Protein AF-A0A847HI83-F1 (afdb_monomer_lite)

Secondary structure (DSSP, 8-state):
--SSHHHHHHHHHHHT-----------TTHHHHHHHHHHHHHHHHHHTTTTTTT-TT-----SS-EEEEEESS--SSTTSSS--EEEEEE-HHHHHHHHHHHTT-SHHHHHHHS---SSSSS-S----EEEE----GGGSSSHHHHHHHT---GGGG-TTS---TTSEEEEPPPGGG---S-HHHHHHT-TT-TTSHHHHHHHHHHHHHT-TTTTTT--HHHHHHHHHHHHHHHHHHHHHTTSHHHHHT---TT--HHHHH--HHHHHHHHHHHHHHHHTTTS-TTSHHHHT----

Radius of gyration: 23.96 Å; chains: 1; bounding box: 57×67×73 Å

pLDDT: mean 76.13, std 19.75, range [30.06, 98.38]

Foldseek 3Di:
DPPDPVVVVVVVVVVVPPVPVQQPPPLLFQLLLVQLLVVVVVVVCVVVPVCCVPQVPDDDDQPDKFKAWAAPDAACDCPPPGRDIDIDIGGLSNLLSRLSNRCCHNVQLSLQQLAAAPPAPPRGLDFWPKAWPDDDPVVAPDPVRVVVVSVDDPCPLHPPDDDDPPTIDTDGDPPVRNNVHYLVCLQAPDPVNCLHQVNLVVLQVCLVVQVLVPPPRDGSRHSNSSNSSSNSNSSNSVVSCVPVCSNSSVRDSNDDPVSVPNGSVNVCVVSVVVVVVVCVPDDDPPPVVVVPPPPD

Structure (mmCIF, N/CA/C/O backbone):
data_AF-A0A847HI83-F1
#
_entry.id   AF-A0A847HI83-F1
#
loop_
_atom_site.group_PDB
_atom_site.id
_atom_site.type_symbol
_atom_site.label_atom_id
_atom_site.label_alt_id
_atom_site.label_comp_id
_atom_site.label_asym_id
_atom_site.label_entity_id
_atom_site.label_seq_id
_atom_site.pdbx_PDB_ins_code
_atom_site.Cartn_x
_atom_site.Cartn_y
_atom_site.Cartn_z
_atom_site.occupancy
_atom_site.B_iso_or_equiv
_atom_site.auth_seq_id
_atom_site.auth_comp_id
_atom_site.auth_asym_id
_atom_site.auth_atom_id
_atom_site.pdbx_PDB_model_num
ATOM 1 N N . MET A 1 1 ? -6.324 37.002 -48.266 1.00 47.69 1 MET A N 1
ATOM 2 C CA . MET A 1 1 ? -6.740 35.590 -48.452 1.00 47.69 1 MET A CA 1
ATOM 3 C C . MET A 1 1 ? -6.001 34.663 -47.475 1.00 47.69 1 MET A C 1
ATOM 5 O O . MET A 1 1 ? -5.095 33.951 -47.876 1.00 47.69 1 MET A O 1
ATOM 9 N N . ILE A 1 2 ? -6.348 34.678 -46.180 1.00 51.00 2 ILE A N 1
ATOM 10 C CA . ILE A 1 2 ? -5.731 33.810 -45.139 1.00 51.00 2 ILE A CA 1
ATOM 11 C C . ILE A 1 2 ? -6.829 33.017 -44.376 1.00 51.00 2 ILE A C 1
ATOM 13 O O . ILE A 1 2 ? -6.615 32.470 -43.303 1.00 51.00 2 ILE A O 1
ATOM 17 N N . GLY A 1 3 ? -8.049 32.955 -44.922 1.00 52.31 3 GLY A N 1
ATOM 18 C CA . GLY A 1 3 ? -9.254 32.787 -44.101 1.00 52.31 3 GLY A CA 1
ATOM 19 C C . GLY A 1 3 ? -9.865 31.392 -43.970 1.00 52.31 3 GLY A C 1
ATOM 20 O O . GLY A 1 3 ? -10.663 31.209 -43.065 1.00 52.31 3 GLY A O 1
ATOM 21 N N . LEU A 1 4 ? -9.543 30.406 -44.816 1.00 48.72 4 LEU A N 1
ATOM 22 C CA . LEU A 1 4 ? -10.283 29.124 -44.802 1.00 48.72 4 LEU A CA 1
ATOM 23 C C . LEU A 1 4 ? -9.425 27.883 -44.523 1.00 48.72 4 LEU A C 1
ATOM 25 O O . LEU A 1 4 ? -9.909 26.920 -43.932 1.00 48.72 4 LEU A O 1
ATOM 29 N N . THR A 1 5 ? -8.145 27.891 -44.891 1.00 51.00 5 THR A N 1
ATOM 30 C CA . THR A 1 5 ? -7.254 26.731 -44.722 1.00 51.00 5 THR A CA 1
ATOM 31 C C . THR A 1 5 ? -6.776 26.548 -43.280 1.00 51.00 5 THR A C 1
ATOM 33 O O . THR A 1 5 ? -6.698 25.416 -42.809 1.00 51.00 5 THR A O 1
ATOM 36 N N . LYS A 1 6 ? -6.547 27.637 -42.529 1.00 46.38 6 LYS A N 1
ATOM 37 C CA . LYS A 1 6 ? -6.159 27.560 -41.106 1.00 46.38 6 LYS A CA 1
ATOM 38 C C . LYS A 1 6 ? -7.308 27.116 -40.189 1.00 46.38 6 LYS A C 1
ATOM 40 O O . LYS A 1 6 ? -7.069 26.383 -39.236 1.00 46.38 6 LYS A O 1
ATOM 45 N N . ILE A 1 7 ? -8.550 27.488 -40.515 1.00 54.81 7 ILE A N 1
ATOM 46 C CA . ILE A 1 7 ? -9.747 27.096 -39.746 1.00 54.81 7 ILE A CA 1
ATOM 47 C C . ILE A 1 7 ? -10.045 25.599 -39.926 1.00 54.81 7 ILE A C 1
ATOM 49 O O . ILE A 1 7 ? -10.386 24.920 -38.962 1.00 54.81 7 ILE A O 1
ATOM 53 N N . ARG A 1 8 ? -9.825 25.046 -41.129 1.00 49.25 8 ARG A N 1
ATOM 54 C CA . ARG A 1 8 ? -9.958 23.599 -41.371 1.00 49.25 8 ARG A CA 1
ATOM 55 C C . ARG A 1 8 ? -8.884 22.773 -40.658 1.00 49.25 8 ARG A C 1
ATOM 57 O O . ARG A 1 8 ? -9.207 21.702 -40.161 1.00 49.25 8 ARG A O 1
ATOM 64 N N . LEU A 1 9 ? -7.649 23.271 -40.533 1.00 50.31 9 LEU A N 1
ATOM 65 C CA . LEU A 1 9 ? -6.602 22.579 -39.767 1.00 50.31 9 LEU A CA 1
ATOM 66 C C . LEU A 1 9 ? -6.890 22.559 -38.256 1.00 50.31 9 LEU A C 1
ATOM 68 O O . LEU A 1 9 ? -6.671 21.533 -37.618 1.00 50.31 9 LEU A O 1
ATOM 72 N N . LEU A 1 10 ? -7.429 23.648 -37.692 1.00 49.88 10 LEU A N 1
ATOM 73 C CA . LEU A 1 10 ? -7.851 23.678 -36.285 1.00 49.88 10 LEU A CA 1
ATOM 74 C C . LEU A 1 10 ? -9.057 22.767 -36.019 1.00 49.88 10 LEU A C 1
ATOM 76 O O . LEU A 1 10 ? -9.089 22.091 -34.998 1.00 49.88 10 LEU A O 1
ATOM 80 N N . ALA A 1 11 ? -10.021 22.707 -36.942 1.00 52.88 11 ALA A N 1
ATOM 81 C CA . ALA A 1 11 ? -11.174 21.814 -36.826 1.00 52.88 11 ALA A CA 1
ATOM 82 C C . ALA A 1 11 ? -10.777 20.332 -36.951 1.00 52.88 11 ALA A C 1
ATOM 84 O O . ALA A 1 11 ? -11.308 19.496 -36.229 1.00 52.88 11 ALA A O 1
ATOM 85 N N . ILE A 1 12 ? -9.798 20.002 -37.801 1.00 53.03 12 ILE A N 1
ATOM 86 C CA . ILE A 1 12 ? -9.247 18.642 -37.901 1.00 53.03 12 ILE A CA 1
ATOM 87 C C . ILE A 1 12 ? -8.450 18.278 -36.638 1.00 53.03 12 ILE A C 1
ATOM 89 O O . ILE A 1 12 ? -8.559 17.149 -36.179 1.00 53.03 12 ILE A O 1
ATOM 93 N N . LEU A 1 13 ? -7.728 19.219 -36.017 1.00 49.69 13 LEU A N 1
ATOM 94 C CA . LEU A 1 13 ? -7.074 19.003 -34.716 1.00 49.69 13 LEU A CA 1
ATOM 95 C C . LEU A 1 13 ? -8.072 18.874 -33.549 1.00 49.69 13 LEU A C 1
ATOM 97 O O . LEU A 1 13 ? -7.796 18.128 -32.615 1.00 49.69 13 LEU A O 1
ATOM 101 N N . LEU A 1 14 ? -9.237 19.533 -33.611 1.00 47.69 14 LEU A N 1
ATOM 102 C CA . LEU A 1 14 ? -10.313 19.372 -32.621 1.00 47.69 14 LEU A CA 1
ATOM 103 C C . LEU A 1 14 ? -11.092 18.054 -32.794 1.00 47.69 14 LEU A C 1
ATOM 105 O O . LEU A 1 14 ? -11.513 17.461 -31.807 1.00 47.69 14 LEU A O 1
ATOM 109 N N . ILE A 1 15 ? -11.276 17.584 -34.033 1.00 47.03 15 ILE A N 1
ATOM 110 C CA . ILE A 1 15 ? -11.988 16.330 -34.351 1.00 47.03 15 ILE A CA 1
ATOM 111 C C . ILE A 1 15 ? -11.055 15.108 -34.235 1.00 47.03 15 ILE A C 1
ATOM 113 O O . ILE A 1 15 ? -11.509 14.011 -33.925 1.00 47.03 15 ILE A O 1
ATOM 117 N N . LEU A 1 16 ? -9.738 15.303 -34.362 1.00 40.75 16 LEU A N 1
ATOM 118 C CA . LEU A 1 16 ? -8.701 14.363 -33.912 1.00 40.75 16 LEU A CA 1
ATOM 119 C C . LEU A 1 16 ? -8.395 14.497 -32.414 1.00 40.75 16 LEU A C 1
ATOM 121 O O . LEU A 1 16 ? -7.373 13.988 -31.949 1.00 40.75 16 LEU A O 1
ATOM 125 N N . GLY A 1 17 ? -9.321 15.070 -31.638 1.00 38.88 17 GLY A N 1
ATOM 126 C CA . GLY A 1 17 ? -9.566 14.662 -30.259 1.00 38.88 17 GLY A CA 1
ATOM 127 C C . GLY A 1 17 ? -10.007 13.199 -30.226 1.00 38.88 17 GLY A C 1
ATOM 128 O O . GLY A 1 17 ? -11.102 12.873 -29.776 1.00 38.88 17 GLY A O 1
ATOM 129 N N . ILE A 1 18 ? -9.148 12.316 -30.745 1.00 42.25 18 ILE A N 1
ATOM 130 C CA . ILE A 1 18 ? -9.134 10.900 -30.456 1.00 42.25 18 ILE A CA 1
ATOM 131 C C . ILE A 1 18 ? -9.194 10.879 -28.943 1.00 42.25 18 ILE A C 1
ATOM 133 O O . ILE A 1 18 ? -8.271 11.323 -28.257 1.00 42.25 18 ILE A O 1
ATOM 137 N N . SER A 1 19 ? -10.333 10.429 -28.436 1.00 36.22 19 SER A N 1
ATOM 138 C CA . SER A 1 19 ? -10.448 9.894 -27.099 1.00 36.22 19 SER A CA 1
ATOM 139 C C . SER A 1 19 ? -9.475 8.727 -27.104 1.00 36.22 19 SER A C 1
ATOM 141 O O . SER A 1 19 ? -9.831 7.594 -27.413 1.00 36.22 19 SER A O 1
ATOM 143 N N . ILE A 1 20 ? -8.194 9.029 -26.875 1.00 35.81 20 ILE A N 1
ATOM 144 C CA . ILE A 1 20 ? -7.226 8.031 -26.477 1.00 35.81 20 ILE A CA 1
ATOM 145 C C . ILE A 1 20 ? -7.923 7.435 -25.264 1.00 35.81 20 ILE A C 1
ATOM 147 O O . ILE A 1 20 ? -8.209 8.210 -24.341 1.00 35.81 20 ILE A O 1
ATOM 151 N N . PRO A 1 21 ? -8.315 6.146 -25.283 1.00 33.22 21 PRO A N 1
ATOM 152 C CA . PRO A 1 21 ? -8.815 5.516 -24.081 1.00 33.22 21 PRO A CA 1
ATOM 153 C C . PRO A 1 21 ? -7.723 5.785 -23.069 1.00 33.22 21 PRO A C 1
ATOM 155 O O . PRO A 1 21 ? -6.578 5.364 -23.245 1.00 33.22 21 PRO A O 1
ATOM 158 N N . ALA A 1 22 ? -8.032 6.670 -22.128 1.00 33.81 22 ALA A N 1
ATOM 159 C CA . ALA A 1 22 ? -7.057 7.160 -21.196 1.00 33.81 22 ALA A CA 1
ATOM 160 C C . ALA A 1 22 ? -6.840 5.962 -20.294 1.00 33.81 22 ALA A C 1
ATOM 162 O O . ALA A 1 22 ? -7.612 5.809 -19.352 1.00 33.81 22 ALA A O 1
ATOM 163 N N . PHE A 1 23 ? -5.888 5.096 -20.666 1.00 35.91 23 PHE A N 1
ATOM 164 C CA . PHE A 1 23 ? -5.510 3.896 -19.941 1.00 35.91 23 PHE A CA 1
ATOM 165 C C . PHE A 1 23 ? -5.410 4.334 -18.489 1.00 35.91 23 PHE A C 1
ATOM 167 O O . PHE A 1 23 ? -4.564 5.156 -18.134 1.00 35.91 23 PHE A O 1
ATOM 174 N N . ALA A 1 24 ? -6.426 3.965 -17.715 1.00 35.47 24 ALA A N 1
ATOM 175 C CA . ALA A 1 24 ? -6.429 4.217 -16.298 1.00 35.47 24 ALA A CA 1
ATOM 176 C C . ALA A 1 24 ? -5.280 3.393 -15.728 1.00 35.47 24 ALA A C 1
ATOM 178 O O . ALA A 1 24 ? -4.882 2.373 -16.312 1.00 35.47 24 ALA A O 1
ATOM 179 N N . TRP A 1 25 ? -4.726 3.865 -14.626 1.00 50.28 25 TRP A N 1
ATOM 180 C CA . TRP A 1 25 ? -3.785 3.110 -13.819 1.00 50.28 25 TRP A CA 1
ATOM 181 C C . TRP A 1 25 ? -4.575 1.994 -13.120 1.00 50.28 25 TRP A C 1
ATOM 183 O O . TRP A 1 25 ? -4.826 2.022 -11.926 1.00 50.28 25 TRP A O 1
ATOM 193 N N . ASP A 1 26 ? -5.104 1.060 -13.915 1.00 49.91 26 ASP A N 1
ATOM 194 C CA . ASP A 1 26 ? -6.233 0.195 -13.559 1.00 49.91 26 ASP A CA 1
ATOM 195 C C . ASP A 1 26 ? -5.776 -1.043 -12.763 1.00 49.91 26 ASP A C 1
ATOM 197 O O . ASP A 1 26 ? -6.152 -2.190 -13.039 1.00 49.91 26 ASP A O 1
ATOM 201 N N . CYS A 1 27 ? -4.922 -0.789 -11.770 1.00 56.16 27 CYS A N 1
ATOM 202 C CA . CYS A 1 27 ? -4.541 -1.711 -10.702 1.00 56.16 27 CYS A CA 1
ATOM 203 C C . CYS A 1 27 ? -5.415 -1.523 -9.459 1.00 56.16 27 CYS A C 1
ATOM 205 O O . CYS A 1 27 ? -5.070 -1.942 -8.358 1.00 56.16 27 CYS A O 1
ATOM 207 N N . THR A 1 28 ? -6.623 -1.011 -9.691 1.00 69.50 28 THR A N 1
ATOM 208 C CA . THR A 1 28 ? -7.715 -0.805 -8.735 1.00 69.50 28 THR A CA 1
ATOM 209 C C . THR A 1 28 ? -8.196 -2.086 -8.051 1.00 69.50 28 THR A C 1
ATOM 211 O O . THR A 1 28 ? -8.993 -2.022 -7.123 1.00 69.50 28 THR A O 1
ATOM 214 N N . GLU A 1 29 ? -7.723 -3.253 -8.490 1.00 80.69 29 GLU A N 1
ATOM 215 C CA . GLU A 1 29 ? -8.125 -4.560 -7.972 1.00 80.69 29 GLU A CA 1
ATOM 216 C C . GLU A 1 29 ? -7.033 -5.268 -7.162 1.00 80.69 29 GLU A C 1
ATOM 218 O O . GLU A 1 29 ? -7.346 -6.043 -6.256 1.00 80.69 29 GLU A O 1
ATOM 223 N N . ALA A 1 30 ? -5.755 -5.060 -7.498 1.00 88.94 30 ALA A N 1
ATOM 224 C CA . ALA A 1 30 ? -4.678 -5.920 -7.014 1.00 88.94 30 ALA A CA 1
ATOM 225 C C . ALA A 1 30 ? -4.373 -5.661 -5.533 1.00 88.94 30 ALA A C 1
ATOM 227 O O . ALA A 1 30 ? -4.464 -6.579 -4.715 1.00 88.94 30 ALA A O 1
ATOM 228 N N . HIS A 1 31 ? -4.084 -4.409 -5.175 1.00 92.81 31 HIS A N 1
ATOM 229 C CA . HIS A 1 31 ? -3.780 -4.022 -3.796 1.00 92.81 31 HIS A CA 1
ATOM 230 C C . HIS A 1 31 ? -4.972 -4.181 -2.847 1.00 92.81 31 HIS A C 1
ATOM 232 O O . HIS A 1 31 ? -4.778 -4.767 -1.779 1.00 92.81 31 HIS A O 1
ATOM 238 N N . PRO A 1 32 ? -6.209 -3.782 -3.214 1.00 92.25 32 PRO A N 1
ATOM 239 C CA . PRO A 1 32 ? -7.394 -4.095 -2.416 1.00 92.25 32 PRO A CA 1
ATOM 240 C C . PRO A 1 32 ? -7.507 -5.588 -2.085 1.00 92.25 32 PRO A C 1
ATOM 242 O O . PRO A 1 32 ? -7.671 -5.962 -0.922 1.00 92.25 32 PRO A O 1
ATOM 245 N N . MET A 1 33 ? -7.312 -6.453 -3.087 1.00 91.69 33 MET A N 1
ATOM 246 C CA . MET A 1 33 ? -7.378 -7.903 -2.911 1.00 91.69 33 MET A CA 1
ATOM 247 C C . MET A 1 33 ? -6.230 -8.461 -2.061 1.00 91.69 33 MET A C 1
ATOM 249 O O . MET A 1 33 ? -6.456 -9.329 -1.216 1.00 91.69 33 MET A O 1
ATOM 253 N N . ILE A 1 34 ? -5.001 -7.973 -2.251 1.00 92.69 34 ILE A N 1
ATOM 254 C CA . ILE A 1 34 ? -3.853 -8.350 -1.414 1.00 92.69 34 ILE A CA 1
ATOM 255 C C . ILE A 1 34 ? -4.125 -7.974 0.045 1.00 92.69 34 ILE A C 1
ATOM 257 O O . ILE A 1 34 ? -3.940 -8.814 0.927 1.00 92.69 34 ILE A O 1
ATOM 261 N N . ASN A 1 35 ? -4.622 -6.762 0.303 1.00 95.31 35 ASN A N 1
ATOM 262 C CA . ASN A 1 35 ? -4.929 -6.291 1.651 1.00 95.31 35 ASN A CA 1
ATOM 263 C C . ASN A 1 35 ? -6.028 -7.123 2.315 1.00 95.31 35 ASN A C 1
ATOM 265 O O . ASN A 1 35 ? -5.863 -7.555 3.460 1.00 95.31 35 ASN A O 1
ATOM 269 N N . GLN A 1 36 ? -7.115 -7.402 1.588 1.00 93.06 36 GLN A N 1
ATOM 270 C CA . GLN A 1 36 ? -8.195 -8.259 2.070 1.00 93.06 36 GLN A CA 1
ATOM 271 C C . GLN A 1 36 ? -7.665 -9.647 2.464 1.00 93.06 36 GLN A C 1
ATOM 273 O O . GLN A 1 36 ? -7.885 -10.113 3.584 1.00 93.06 36 GLN A O 1
ATOM 278 N N . LEU A 1 37 ? -6.924 -10.305 1.571 1.00 92.19 37 LEU A N 1
ATOM 279 C CA . LEU A 1 37 ? -6.426 -11.659 1.812 1.00 92.19 37 LEU A CA 1
ATOM 280 C C . LEU A 1 37 ? -5.339 -11.700 2.891 1.00 92.19 37 LEU A C 1
ATOM 282 O O . LEU A 1 37 ? -5.257 -12.677 3.635 1.00 92.19 37 LEU A O 1
ATOM 286 N N . ALA A 1 38 ? -4.527 -10.649 3.023 1.00 93.12 38 ALA A N 1
ATOM 287 C CA . ALA A 1 38 ? -3.570 -10.515 4.116 1.00 93.12 38 ALA A CA 1
ATOM 288 C C . ALA A 1 38 ? -4.282 -10.422 5.475 1.00 93.12 38 ALA A C 1
ATOM 290 O O . ALA A 1 38 ? -3.867 -11.084 6.430 1.00 93.12 38 ALA A O 1
ATOM 291 N N . PHE A 1 39 ? -5.385 -9.671 5.554 1.00 94.00 39 PHE A N 1
ATOM 292 C CA . PHE A 1 39 ? -6.227 -9.617 6.747 1.00 94.00 39 PHE A CA 1
ATOM 293 C C . PHE A 1 39 ? -6.844 -10.984 7.075 1.00 94.00 39 PHE A C 1
ATOM 295 O O . PHE A 1 39 ? -6.721 -11.463 8.204 1.00 94.00 39 PHE A O 1
ATOM 302 N N . GLU A 1 40 ? -7.451 -11.653 6.093 1.00 91.31 40 GLU A N 1
ATOM 303 C CA . GLU A 1 40 ? -8.029 -12.990 6.280 1.00 91.31 40 GLU A CA 1
ATOM 304 C C . GLU A 1 40 ? -6.970 -14.007 6.735 1.00 91.31 40 GLU A C 1
ATOM 306 O O . GLU A 1 40 ? -7.198 -14.785 7.668 1.00 91.31 40 GLU A O 1
ATOM 311 N N . HIS A 1 41 ? -5.777 -13.963 6.130 1.00 89.94 41 HIS A N 1
ATOM 312 C CA . HIS A 1 41 ? -4.641 -14.789 6.529 1.00 89.94 41 HIS A CA 1
ATOM 313 C C . HIS A 1 41 ? -4.235 -14.512 7.978 1.00 89.94 41 HIS A C 1
ATOM 315 O O . HIS A 1 41 ? -4.059 -15.452 8.758 1.00 89.94 41 HIS A O 1
ATOM 321 N N . PHE A 1 42 ? -4.116 -13.239 8.358 1.00 90.88 42 PHE A N 1
ATOM 322 C CA . PHE A 1 42 ? -3.778 -12.835 9.718 1.00 90.88 42 PHE A CA 1
ATOM 323 C C . PHE A 1 42 ? -4.795 -13.355 10.740 1.00 90.88 42 PHE A C 1
ATOM 325 O O . PHE A 1 42 ? -4.398 -13.984 11.724 1.00 90.88 42 PHE A O 1
ATOM 332 N N . VAL A 1 43 ? -6.096 -13.170 10.491 1.00 89.81 43 VAL A N 1
ATOM 333 C CA . VAL A 1 43 ? -7.167 -13.639 11.385 1.00 89.81 43 VAL A CA 1
ATOM 334 C C . VAL A 1 43 ? -7.135 -15.159 11.530 1.00 89.81 43 VAL A C 1
ATOM 336 O O . VAL A 1 43 ? -7.169 -15.668 12.652 1.00 89.81 43 VAL A O 1
ATOM 339 N N . ALA A 1 44 ? -6.993 -15.898 10.427 1.00 87.19 44 ALA A N 1
ATOM 340 C CA . ALA A 1 44 ? -6.902 -17.356 10.467 1.00 87.19 44 ALA A CA 1
ATOM 341 C C . ALA A 1 44 ? -5.688 -17.831 11.286 1.00 87.19 44 ALA A C 1
ATOM 343 O O . ALA A 1 44 ? -5.793 -18.752 12.099 1.00 87.19 44 ALA A O 1
ATOM 344 N N . ARG A 1 45 ? -4.532 -17.176 11.116 1.00 88.25 45 ARG A N 1
ATOM 345 C CA . ARG A 1 45 ? -3.303 -17.484 11.862 1.00 88.25 45 ARG A CA 1
ATOM 346 C C . ARG A 1 45 ? -3.436 -17.160 13.350 1.00 88.25 45 ARG A C 1
ATOM 348 O O . ARG A 1 45 ? -2.975 -17.943 14.184 1.00 88.25 45 ARG A O 1
ATOM 355 N N . LEU A 1 46 ? -4.085 -16.046 13.686 1.00 87.44 46 LEU A N 1
ATOM 356 C CA . LEU A 1 46 ? -4.376 -15.655 15.063 1.00 87.44 46 LEU A CA 1
ATOM 357 C C . LEU A 1 46 ? -5.285 -16.684 15.749 1.00 87.44 46 LEU A C 1
ATOM 359 O O . LEU A 1 46 ? -4.952 -17.158 16.833 1.00 87.44 46 LEU A O 1
ATOM 363 N N . GLN A 1 47 ? -6.373 -17.096 15.092 1.00 85.75 47 GLN A N 1
ATOM 364 C CA . GLN A 1 47 ? -7.312 -18.103 15.605 1.00 85.75 47 GLN A CA 1
ATOM 365 C C . GLN A 1 47 ? -6.668 -19.487 15.765 1.00 85.75 47 GLN A C 1
ATOM 367 O O . GLN A 1 47 ? -6.927 -20.183 16.745 1.00 85.75 47 GLN A O 1
ATOM 372 N N . ALA A 1 48 ? -5.772 -19.865 14.850 1.00 86.94 48 ALA A N 1
ATOM 373 C CA . ALA A 1 48 ? -4.954 -21.074 14.971 1.00 86.94 48 ALA A CA 1
ATOM 374 C C . ALA A 1 48 ? -3.881 -20.976 16.075 1.00 86.94 48 ALA A C 1
ATOM 376 O O . ALA A 1 48 ? -3.210 -21.956 16.392 1.00 86.94 48 ALA A O 1
ATOM 377 N N . GLY A 1 49 ? -3.728 -19.808 16.701 1.00 87.62 49 GLY A N 1
ATOM 378 C CA . GLY A 1 49 ? -2.872 -19.606 17.857 1.00 87.62 49 GLY A CA 1
ATOM 379 C C . GLY A 1 49 ? -1.414 -19.295 17.541 1.00 87.62 49 GLY A C 1
ATOM 380 O O . GLY A 1 49 ? -0.600 -19.292 18.462 1.00 87.62 49 GLY A O 1
ATOM 381 N N . HIS A 1 50 ? -1.075 -18.987 16.286 1.00 87.50 50 HIS A N 1
ATOM 382 C CA . HIS A 1 50 ? 0.308 -18.711 15.875 1.00 87.50 50 HIS A CA 1
ATOM 383 C C . HIS A 1 50 ? 0.925 -17.472 16.536 1.00 87.50 50 HIS A C 1
ATOM 385 O O . HIS A 1 50 ? 2.138 -17.301 16.476 1.00 87.50 50 HIS A O 1
ATOM 391 N N . TYR A 1 51 ? 0.109 -16.617 17.156 1.00 87.50 51 TYR A N 1
ATOM 392 C CA . TYR A 1 51 ? 0.555 -15.380 17.796 1.00 87.50 51 TYR A CA 1
ATOM 393 C C . TYR A 1 51 ? 0.136 -15.275 19.270 1.00 87.50 51 TYR A C 1
ATOM 395 O O . TYR A 1 51 ? 0.113 -14.174 19.817 1.00 87.50 51 TYR A O 1
ATOM 403 N N . LYS A 1 52 ? -0.207 -16.395 19.927 1.00 82.19 52 LYS A N 1
ATOM 404 C CA . LYS A 1 52 ? -0.703 -16.407 21.320 1.00 82.19 52 LYS A CA 1
ATOM 405 C C . LYS A 1 52 ? 0.250 -15.743 22.315 1.00 82.19 52 LYS A C 1
ATOM 407 O O . LYS A 1 52 ? -0.211 -15.088 23.243 1.00 82.19 52 LYS A O 1
ATOM 412 N N . GLU A 1 53 ? 1.555 -15.863 22.096 1.00 87.00 53 GLU A N 1
ATOM 413 C CA . GLU A 1 53 ? 2.578 -15.243 22.949 1.00 87.00 53 GLU A CA 1
ATOM 414 C C . GLU A 1 53 ? 2.595 -13.712 22.842 1.00 87.00 53 GLU A C 1
ATOM 416 O O . GLU A 1 53 ? 2.949 -13.032 23.796 1.00 87.00 53 GLU A O 1
ATOM 421 N N . ARG A 1 54 ? 2.179 -13.158 21.695 1.00 87.19 54 ARG A N 1
ATOM 422 C CA . ARG A 1 54 ? 2.204 -11.711 21.430 1.00 87.19 54 ARG A CA 1
ATOM 423 C C . ARG A 1 54 ? 0.845 -11.039 21.617 1.00 87.19 54 ARG A C 1
ATOM 425 O O . ARG A 1 54 ? 0.785 -9.875 21.994 1.00 87.19 54 ARG A O 1
ATOM 432 N N . PHE A 1 55 ? -0.241 -11.755 21.333 1.00 86.44 55 PHE A N 1
ATOM 433 C CA . PHE A 1 55 ? -1.606 -11.224 21.294 1.00 86.44 55 PHE A CA 1
ATOM 434 C C . PHE A 1 55 ? -2.544 -12.041 22.193 1.00 86.44 55 PHE A C 1
ATOM 436 O O . PHE A 1 55 ? -3.614 -12.475 21.771 1.00 86.44 55 PHE A O 1
ATOM 443 N N . THR A 1 56 ? -2.132 -12.269 23.442 1.00 75.38 56 THR A N 1
ATOM 444 C CA . THR A 1 56 ? -2.723 -13.257 24.368 1.00 75.38 56 THR A CA 1
ATOM 445 C C . THR A 1 56 ? -4.170 -12.968 24.788 1.00 75.38 56 THR A C 1
ATOM 447 O O . THR A 1 56 ? -4.831 -13.818 25.377 1.00 75.38 56 THR A O 1
ATOM 450 N N . SER A 1 57 ? -4.714 -11.795 24.472 1.00 77.06 57 SER A N 1
ATOM 451 C CA . SER A 1 57 ? -6.124 -11.449 24.725 1.00 77.06 57 SER A CA 1
ATOM 452 C C . SER A 1 57 ? -6.694 -10.507 23.666 1.00 77.06 57 SER A C 1
ATOM 454 O O . SER A 1 57 ? -7.645 -9.772 23.919 1.00 77.06 57 SER A O 1
ATOM 456 N N . MET A 1 58 ? -6.089 -10.489 22.477 1.00 82.19 58 MET A N 1
ATOM 457 C CA . MET A 1 58 ? -6.553 -9.620 21.404 1.00 82.19 58 MET A CA 1
ATOM 458 C C . MET A 1 58 ? -7.782 -10.227 20.727 1.00 82.19 58 MET A C 1
ATOM 460 O O . MET A 1 58 ? -7.718 -11.333 20.189 1.00 82.19 58 MET A O 1
ATOM 464 N N . ALA A 1 59 ? -8.875 -9.471 20.699 1.00 81.12 59 ALA A N 1
ATOM 465 C CA . ALA A 1 59 ? -10.000 -9.728 19.813 1.00 81.12 59 ALA A CA 1
ATOM 466 C C . ALA A 1 59 ? -9.879 -8.819 18.586 1.00 81.12 59 ALA A C 1
ATOM 468 O O . ALA A 1 59 ? -9.664 -7.615 18.722 1.00 81.12 59 ALA A O 1
ATOM 469 N N . VAL A 1 60 ? -10.009 -9.397 17.392 1.00 87.50 60 VAL A N 1
ATOM 470 C CA . VAL A 1 60 ? -10.126 -8.625 16.150 1.00 87.50 60 VAL A CA 1
ATOM 471 C C . VAL A 1 60 ? -11.609 -8.432 15.877 1.00 87.50 60 VAL A C 1
ATOM 473 O O . VAL A 1 60 ? -12.296 -9.386 15.515 1.00 87.50 60 VAL A O 1
ATOM 476 N N . ASP A 1 61 ? -12.101 -7.212 16.068 1.00 88.94 61 ASP A N 1
ATOM 477 C CA . ASP A 1 61 ? -13.448 -6.837 15.651 1.00 88.94 61 ASP A CA 1
ATOM 478 C C . ASP A 1 61 ? -13.432 -6.423 14.176 1.00 88.94 61 ASP A C 1
ATOM 480 O O . ASP A 1 61 ? -12.742 -5.483 13.784 1.00 88.94 61 ASP A O 1
ATOM 484 N N . ASN A 1 62 ? -14.195 -7.149 13.362 1.00 94.75 62 ASN A N 1
ATOM 485 C CA . ASN A 1 62 ? -14.445 -6.812 11.963 1.00 94.75 62 ASN A CA 1
ATOM 486 C C . ASN A 1 62 ? -15.945 -6.686 11.644 1.00 94.75 62 ASN A C 1
ATOM 488 O O . ASN A 1 62 ? -16.335 -6.641 10.478 1.00 94.75 62 ASN A O 1
ATOM 492 N N . ALA A 1 63 ? -16.796 -6.674 12.671 1.00 94.81 63 ALA A N 1
ATOM 493 C CA . ALA A 1 63 ? -18.231 -6.463 12.533 1.00 94.81 63 ALA A CA 1
ATOM 494 C C . ALA A 1 63 ? -18.574 -4.973 12.647 1.00 94.81 63 ALA A C 1
ATOM 496 O O . ALA A 1 63 ? -19.443 -4.477 11.927 1.00 94.81 63 ALA A O 1
ATOM 497 N N . THR A 1 64 ? -17.868 -4.242 13.514 1.00 95.75 64 THR A N 1
ATOM 498 C CA . THR A 1 64 ? -18.093 -2.806 13.685 1.00 95.75 64 THR A CA 1
ATOM 499 C C . THR A 1 64 ? -17.659 -2.031 12.447 1.00 95.75 64 THR A C 1
ATOM 501 O O . THR A 1 64 ? -16.547 -2.191 11.945 1.00 95.75 64 THR A O 1
ATOM 504 N N . SER A 1 65 ? -18.550 -1.160 11.971 1.00 97.56 65 SER A N 1
ATOM 505 C CA . SER A 1 65 ? -18.265 -0.219 10.891 1.00 97.56 65 SER A CA 1
ATOM 506 C C . SER A 1 65 ? -17.865 1.148 11.435 1.00 97.56 65 SER A C 1
ATOM 508 O O . SER A 1 65 ? -18.433 1.650 12.406 1.00 97.56 65 SER A O 1
ATOM 510 N N . TYR A 1 66 ? -16.905 1.766 10.760 1.00 97.62 66 TYR A N 1
ATOM 511 C CA . TYR A 1 66 ? -16.347 3.064 11.085 1.00 97.62 66 TYR A CA 1
ATOM 512 C C . TYR A 1 66 ? -16.508 3.999 9.895 1.00 97.62 66 TYR A C 1
ATOM 514 O O . TYR A 1 66 ? -16.228 3.618 8.758 1.00 97.62 66 TYR A O 1
ATOM 522 N N . GLN A 1 67 ? -16.952 5.223 10.159 1.00 97.56 67 GLN A N 1
ATOM 523 C CA . GLN A 1 67 ? -16.975 6.288 9.166 1.00 97.56 67 GLN A CA 1
ATOM 524 C C . GLN A 1 67 ? -15.545 6.734 8.849 1.00 97.56 67 GLN A C 1
ATOM 526 O O . GLN A 1 67 ? -14.642 6.543 9.655 1.00 97.56 67 GLN A O 1
ATOM 531 N N . GLY A 1 68 ? -15.329 7.361 7.701 1.00 94.56 68 GLY A N 1
ATOM 532 C CA . GLY A 1 68 ? -14.023 7.887 7.318 1.00 94.56 68 GLY A CA 1
ATOM 533 C C . GLY A 1 68 ? -14.067 8.574 5.961 1.00 94.56 68 GLY A C 1
ATOM 534 O O . GLY A 1 68 ? -15.051 8.458 5.229 1.00 94.56 68 GLY A O 1
ATOM 535 N N . LEU A 1 69 ? -12.999 9.299 5.635 1.00 91.50 69 LEU A N 1
ATOM 536 C CA . LEU A 1 69 ? -12.842 9.972 4.348 1.00 91.50 69 LEU A CA 1
ATOM 537 C C . LEU A 1 69 ? -12.041 9.095 3.388 1.00 91.50 69 LEU A C 1
ATOM 539 O O . LEU A 1 69 ? -11.029 8.511 3.767 1.00 91.50 69 LEU A O 1
ATOM 543 N N . THR A 1 70 ? -12.478 9.042 2.136 1.00 91.38 70 THR A N 1
ATOM 544 C CA . THR A 1 70 ? -11.869 8.234 1.070 1.00 91.38 70 THR A CA 1
ATOM 545 C C . THR A 1 70 ? -12.110 8.872 -0.293 1.00 91.38 70 THR A C 1
ATOM 547 O O . THR A 1 70 ? -12.933 9.779 -0.393 1.00 91.38 70 THR A O 1
ATOM 550 N N . PHE A 1 71 ? -11.434 8.451 -1.359 1.00 86.06 71 PHE A N 1
ATOM 551 C CA . PHE A 1 71 ? -11.655 9.042 -2.682 1.00 86.06 71 PHE A CA 1
ATOM 552 C C . PHE A 1 71 ? -12.984 8.581 -3.320 1.00 86.06 71 PHE A C 1
ATOM 554 O O . PHE A 1 71 ? -13.313 7.401 -3.365 1.00 86.06 71 PHE A O 1
ATOM 561 N N . GLY A 1 72 ? -13.804 9.490 -3.850 1.00 75.94 72 GLY A N 1
ATOM 562 C CA . GLY A 1 72 ? -15.051 9.084 -4.524 1.00 75.94 72 GLY A CA 1
ATOM 563 C C . GLY A 1 72 ? -14.829 8.462 -5.910 1.00 75.94 72 GLY A C 1
ATOM 564 O O . GLY A 1 72 ? -15.567 7.575 -6.330 1.00 75.94 72 GLY A O 1
ATOM 565 N N . LYS A 1 73 ? -13.818 8.952 -6.632 1.00 69.19 73 LYS A N 1
ATOM 566 C CA . LYS A 1 73 ? -13.360 8.474 -7.946 1.00 69.19 73 LYS A CA 1
ATOM 567 C C . LYS A 1 73 ? -11.842 8.586 -7.992 1.00 69.19 73 LYS A C 1
ATOM 569 O O . LYS A 1 73 ? -11.317 9.493 -7.352 1.00 69.19 73 LYS A O 1
ATOM 574 N N . ALA A 1 74 ? -11.187 7.733 -8.777 1.00 68.00 74 ALA A N 1
ATOM 575 C CA . ALA A 1 74 ? -9.747 7.778 -8.995 1.00 68.00 74 ALA A CA 1
ATOM 576 C C . ALA A 1 74 ? -9.342 9.066 -9.745 1.00 68.00 74 ALA A C 1
ATOM 578 O O . ALA A 1 74 ? -9.631 9.194 -10.942 1.00 68.00 74 ALA A O 1
ATOM 579 N N . PRO A 1 75 ? -8.765 10.080 -9.073 1.00 69.31 75 PRO A N 1
ATOM 580 C CA . PRO A 1 75 ? -8.341 11.300 -9.736 1.00 69.31 75 PRO A CA 1
ATOM 581 C C . PRO A 1 75 ? -6.974 11.067 -10.383 1.00 69.31 75 PRO A C 1
ATOM 583 O O . PRO A 1 75 ? -6.024 10.676 -9.714 1.00 69.31 75 PRO A O 1
ATOM 586 N N . LYS A 1 76 ? -6.848 11.378 -11.678 1.00 65.50 76 LYS A N 1
ATOM 587 C CA . LYS A 1 76 ? -5.561 11.247 -12.386 1.00 65.50 76 LYS A CA 1
ATOM 588 C C . LYS A 1 76 ? -4.537 12.312 -11.984 1.00 65.50 76 LYS A C 1
ATOM 590 O O . LYS A 1 76 ? -3.344 12.042 -11.984 1.00 65.50 76 LYS A O 1
ATOM 595 N N . PHE A 1 77 ? -5.005 13.521 -11.669 1.00 63.28 77 PHE A N 1
ATOM 596 C CA . PHE A 1 77 ? -4.184 14.684 -11.322 1.00 63.28 77 PHE A CA 1
ATOM 597 C C . PHE A 1 77 ? -4.771 15.414 -10.109 1.00 63.28 77 PHE A C 1
ATOM 599 O O . PHE A 1 77 ? -5.989 15.428 -9.926 1.00 63.28 77 PHE A O 1
ATOM 606 N N . GLU A 1 78 ? -3.920 16.103 -9.347 1.00 59.47 78 GLU A N 1
ATOM 607 C CA . GLU A 1 78 ? -4.322 16.953 -8.213 1.00 59.47 78 GLU A CA 1
ATOM 608 C C . GLU A 1 78 ? -5.208 18.150 -8.618 1.00 59.47 78 GLU A C 1
ATOM 610 O O . GLU A 1 78 ? -6.045 18.597 -7.834 1.00 59.47 78 GLU A O 1
ATOM 615 N N . SER A 1 79 ? -5.067 18.670 -9.846 1.00 51.38 79 SER A N 1
ATOM 616 C CA . SER A 1 79 ? -5.660 19.954 -10.268 1.00 51.38 79 SER A CA 1
ATOM 617 C C . SER A 1 79 ? -7.152 19.916 -10.635 1.00 51.38 79 SER A C 1
ATOM 619 O O . SER A 1 79 ? -7.751 20.961 -10.896 1.00 51.38 79 SER A O 1
ATOM 621 N N . GLY A 1 80 ? -7.796 18.748 -10.614 1.00 45.69 80 GLY A N 1
ATOM 622 C CA . GLY A 1 80 ? -9.250 18.647 -10.733 1.00 45.69 80 GLY A CA 1
ATOM 623 C C . GLY A 1 80 ? -9.919 18.821 -9.372 1.00 45.69 80 GLY A C 1
ATOM 624 O O . GLY A 1 80 ? -10.177 17.816 -8.727 1.00 45.69 80 GLY A O 1
ATOM 625 N N . THR A 1 81 ? -10.176 20.064 -8.934 1.00 40.47 81 THR A N 1
ATOM 626 C CA . THR A 1 81 ? -10.963 20.413 -7.721 1.00 40.47 81 THR A CA 1
ATOM 627 C C . THR A 1 81 ? -10.838 19.382 -6.595 1.00 40.47 81 THR A C 1
ATOM 629 O O . THR A 1 81 ? -11.774 18.611 -6.417 1.00 40.47 81 THR A O 1
ATOM 632 N N . VAL A 1 82 ? -9.693 19.343 -5.894 1.00 49.28 82 VAL A N 1
ATOM 633 C CA . VAL A 1 82 ? -9.437 18.513 -4.696 1.00 49.28 82 VAL A CA 1
ATOM 634 C C . VAL A 1 82 ? -10.072 17.134 -4.829 1.00 49.28 82 VAL A C 1
ATOM 636 O O . VAL A 1 82 ? -11.191 16.966 -4.357 1.00 49.28 82 VAL A O 1
ATOM 639 N N . ALA A 1 83 ? -9.404 16.198 -5.514 1.00 55.16 83 ALA A N 1
ATOM 640 C CA . ALA A 1 83 ? -9.707 14.764 -5.532 1.00 55.16 83 ALA A CA 1
ATOM 641 C C . ALA A 1 83 ? -10.832 14.385 -4.549 1.00 55.16 83 ALA A C 1
ATOM 643 O O . ALA A 1 83 ? -10.574 14.215 -3.360 1.00 55.16 83 ALA A O 1
ATOM 644 N N . LYS A 1 84 ? -12.094 14.434 -5.019 1.00 67.31 84 LYS A N 1
ATOM 645 C CA . LYS A 1 84 ? -13.249 14.657 -4.132 1.00 67.31 84 LYS A CA 1
ATOM 646 C C . LYS A 1 84 ? -13.323 13.545 -3.100 1.00 67.31 84 LYS A C 1
ATOM 648 O O . LYS A 1 84 ? -13.758 12.432 -3.417 1.00 67.31 84 LYS A O 1
ATOM 653 N N . THR A 1 85 ? -12.885 13.845 -1.882 1.00 81.31 85 THR A N 1
ATOM 654 C CA . THR A 1 85 ? -13.035 12.920 -0.776 1.00 81.31 85 THR A CA 1
ATOM 655 C C . THR A 1 85 ? -14.516 12.835 -0.440 1.00 81.31 85 THR A C 1
ATOM 657 O O . THR A 1 85 ? -15.270 13.810 -0.502 1.00 81.31 85 THR A O 1
ATOM 660 N N . VAL A 1 86 ? -14.965 11.623 -0.167 1.00 87.81 86 VAL A N 1
ATOM 661 C CA . VAL A 1 86 ? -16.327 11.305 0.227 1.00 87.81 86 VAL A CA 1
ATOM 662 C C . VAL A 1 86 ? -16.276 10.635 1.586 1.00 87.81 86 VAL A C 1
ATOM 664 O O . VAL A 1 86 ? -15.300 9.965 1.927 1.00 87.81 86 VAL A O 1
ATOM 667 N N . ASN A 1 87 ? -17.338 10.815 2.366 1.00 91.81 87 ASN A N 1
ATOM 668 C CA . ASN A 1 87 ? -17.529 9.993 3.548 1.00 91.81 87 ASN A CA 1
ATOM 669 C C . ASN A 1 87 ? -17.955 8.591 3.106 1.00 91.81 87 ASN A C 1
ATOM 671 O O . ASN A 1 87 ? -18.882 8.445 2.309 1.00 91.81 87 ASN A O 1
ATOM 675 N N . ALA A 1 88 ? -17.302 7.580 3.658 1.00 94.44 88 ALA A N 1
ATOM 676 C CA . ALA A 1 88 ? -17.677 6.181 3.531 1.00 94.44 88 ALA A CA 1
ATOM 677 C C . ALA A 1 88 ? -17.727 5.534 4.917 1.00 94.44 88 ALA A C 1
ATOM 679 O O . ALA A 1 88 ? -17.244 6.100 5.900 1.00 94.44 88 ALA A O 1
ATOM 680 N N . SER A 1 89 ? -18.340 4.356 4.998 1.00 97.44 89 SER A N 1
ATOM 681 C CA . SER A 1 89 ? -18.407 3.563 6.220 1.00 97.44 89 SER A CA 1
ATOM 682 C C . SER A 1 89 ? -18.029 2.128 5.900 1.00 97.44 89 SER A C 1
ATOM 684 O O . SER A 1 89 ? -18.712 1.474 5.115 1.00 97.44 89 SER A O 1
ATOM 686 N N . HIS A 1 90 ? -16.965 1.645 6.531 1.00 97.38 90 HIS A N 1
ATOM 687 C CA . HIS A 1 90 ? -16.452 0.291 6.352 1.00 97.38 90 HIS A CA 1
ATOM 688 C C . HIS A 1 90 ? -16.058 -0.315 7.698 1.00 97.38 90 HIS A C 1
ATOM 690 O O . HIS A 1 90 ? -15.740 0.404 8.646 1.00 97.38 90 HIS A O 1
ATOM 696 N N . ASN A 1 91 ? -16.064 -1.641 7.788 1.00 97.62 91 ASN A N 1
ATOM 697 C CA . ASN A 1 91 ? -15.383 -2.347 8.870 1.00 97.62 91 ASN A CA 1
ATOM 698 C C . ASN A 1 91 ? -13.857 -2.314 8.674 1.00 97.62 91 ASN A C 1
ATOM 700 O O . ASN A 1 91 ? -13.361 -1.729 7.709 1.00 97.62 91 ASN A O 1
ATOM 704 N N . LEU A 1 92 ? -13.106 -2.924 9.595 1.00 96.81 92 LEU A N 1
ATOM 705 C CA . LEU A 1 92 ? -11.644 -2.951 9.543 1.00 96.81 92 LEU A CA 1
ATOM 706 C C . LEU A 1 92 ? -11.130 -3.471 8.192 1.00 96.81 92 LEU A C 1
ATOM 708 O O . LEU A 1 92 ? -10.387 -2.761 7.523 1.00 96.81 92 LEU A O 1
ATOM 712 N N . SER A 1 93 ? -11.557 -4.656 7.750 1.00 97.00 93 SER A N 1
ATOM 713 C CA . SER A 1 93 ? -11.100 -5.240 6.484 1.00 97.00 93 SER A CA 1
ATOM 714 C C . SER A 1 93 ? -11.475 -4.381 5.278 1.00 97.00 93 SER A C 1
ATOM 716 O O . SER A 1 93 ? -10.655 -4.221 4.380 1.00 97.00 93 SER A O 1
ATOM 718 N N . GLY A 1 94 ? -12.669 -3.780 5.276 1.00 97.25 94 GLY A N 1
ATOM 719 C CA . GLY A 1 94 ? -13.089 -2.865 4.218 1.00 97.25 94 GLY A CA 1
ATOM 720 C C . GLY A 1 94 ? -12.238 -1.594 4.162 1.00 97.25 94 GLY A C 1
ATOM 721 O O . GLY A 1 94 ? -11.921 -1.126 3.075 1.00 97.25 94 GLY A O 1
ATOM 722 N N . TRP A 1 95 ? -11.796 -1.057 5.305 1.00 97.94 95 TRP A N 1
ATOM 723 C CA . TRP A 1 95 ? -10.852 0.066 5.326 1.00 97.94 95 TRP A CA 1
ATOM 724 C C . TRP A 1 95 ? -9.442 -0.322 4.873 1.00 97.94 95 TRP A C 1
ATOM 726 O O . TRP A 1 95 ? -8.780 0.493 4.233 1.00 97.94 95 TRP A O 1
ATOM 736 N N . LEU A 1 96 ? -8.991 -1.549 5.154 1.00 98.06 96 LEU A N 1
ATOM 737 C CA . LEU A 1 96 ? -7.718 -2.060 4.635 1.00 98.06 96 LEU A CA 1
ATOM 738 C C . LEU A 1 96 ? -7.761 -2.206 3.113 1.00 98.06 96 LEU A C 1
ATOM 740 O O . LEU A 1 96 ? -6.859 -1.736 2.425 1.00 98.06 96 LEU A O 1
ATOM 744 N N . GLU A 1 97 ? -8.825 -2.814 2.589 1.00 95.50 97 GLU A N 1
ATOM 745 C CA . GLU A 1 97 ? -9.087 -2.926 1.153 1.00 95.50 97 GLU A CA 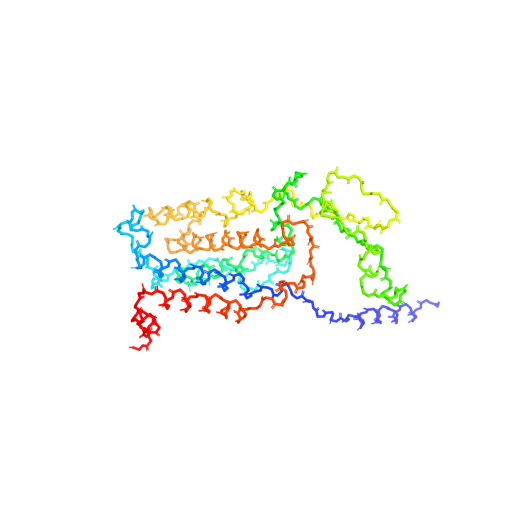1
ATOM 746 C C . GLU A 1 97 ? -9.128 -1.536 0.503 1.00 95.50 97 GLU A C 1
ATOM 748 O O . GLU A 1 97 ? -8.448 -1.284 -0.492 1.00 95.50 97 GLU A O 1
ATOM 753 N N . ARG A 1 98 ? -9.846 -0.598 1.131 1.00 94.38 98 ARG A N 1
ATOM 754 C CA . ARG A 1 98 ? -9.963 0.781 0.660 1.00 94.38 98 ARG A CA 1
ATOM 755 C C . ARG A 1 98 ? -8.638 1.533 0.660 1.00 94.38 98 ARG A C 1
ATOM 757 O O . ARG A 1 98 ? -8.360 2.226 -0.310 1.00 94.38 98 ARG A O 1
ATOM 764 N N . GLY A 1 99 ? -7.821 1.390 1.703 1.00 95.50 99 GLY A N 1
ATOM 765 C CA . GLY A 1 99 ? -6.467 1.950 1.731 1.00 95.50 99 GLY A CA 1
ATOM 766 C C . GLY A 1 99 ? -5.576 1.347 0.641 1.00 95.50 99 GLY A C 1
ATOM 767 O O . GLY A 1 99 ? -4.782 2.052 0.036 1.00 95.50 99 GLY A O 1
ATOM 768 N N . GLY A 1 100 ? -5.790 0.071 0.303 1.00 94.19 100 GLY A N 1
ATOM 769 C CA . GLY A 1 100 ? -5.153 -0.570 -0.848 1.00 94.19 100 GLY A CA 1
ATOM 770 C C . GLY A 1 100 ? -5.438 0.141 -2.173 1.00 94.19 100 GLY A C 1
ATOM 771 O O . GLY A 1 100 ? -4.573 0.177 -3.035 1.00 94.19 100 GLY A O 1
ATOM 772 N N . PHE A 1 101 ? -6.627 0.720 -2.330 1.00 91.00 101 PHE A N 1
ATOM 773 C CA . PHE A 1 101 ? -7.008 1.506 -3.506 1.00 91.00 101 PHE A CA 1
ATOM 774 C C . PHE A 1 101 ? -6.579 2.978 -3.396 1.00 91.00 101 PHE A C 1
ATOM 776 O O . PHE A 1 101 ? -6.139 3.576 -4.371 1.00 91.00 101 PHE A O 1
ATOM 783 N N . ASP A 1 102 ? -6.744 3.585 -2.219 1.00 92.06 102 ASP A N 1
ATOM 784 C CA . ASP A 1 102 ? -6.541 5.023 -2.017 1.00 92.06 102 ASP A CA 1
ATOM 785 C C . ASP A 1 102 ? -5.070 5.445 -2.057 1.00 92.06 102 ASP A C 1
ATOM 787 O O . ASP A 1 102 ? -4.804 6.605 -2.364 1.00 92.06 102 ASP A O 1
ATOM 791 N N . ALA A 1 103 ? -4.136 4.532 -1.778 1.00 92.25 103 ALA A N 1
ATOM 792 C CA . ALA A 1 103 ? -2.704 4.815 -1.835 1.00 92.25 103 ALA A CA 1
ATOM 793 C C . ALA A 1 103 ? -2.250 5.261 -3.229 1.00 92.25 103 ALA A C 1
ATOM 795 O O . ALA A 1 103 ? -1.400 6.132 -3.331 1.00 92.25 103 ALA A O 1
ATOM 796 N N . ASP A 1 104 ? -2.869 4.753 -4.295 1.00 88.06 104 ASP A N 1
ATOM 797 C CA . ASP A 1 104 ? -2.576 5.181 -5.663 1.00 88.06 104 ASP A CA 1
ATOM 798 C C . ASP A 1 104 ? -3.143 6.567 -5.991 1.00 88.06 104 ASP A C 1
ATOM 800 O O . ASP A 1 104 ? -2.992 7.031 -7.109 1.00 88.06 104 ASP A O 1
ATOM 804 N N . MET A 1 105 ? -3.829 7.264 -5.084 1.00 85.44 105 MET A N 1
ATOM 805 C CA . MET A 1 105 ? -4.586 8.466 -5.438 1.00 85.44 105 MET A CA 1
ATOM 806 C C . MET A 1 105 ? -3.947 9.750 -4.888 1.00 85.44 105 MET A C 1
ATOM 808 O O . MET A 1 105 ? -3.787 9.875 -3.674 1.00 85.44 105 MET A O 1
ATOM 812 N N . PRO A 1 106 ? -3.685 10.772 -5.734 1.00 81.25 106 PRO A N 1
ATOM 813 C CA . PRO A 1 106 ? -3.887 10.816 -7.192 1.00 81.25 106 PRO A CA 1
ATOM 814 C C . PRO A 1 106 ? -2.855 10.010 -8.008 1.00 81.25 106 PRO A C 1
ATOM 816 O O . PRO A 1 106 ? -1.653 10.142 -7.778 1.00 81.25 106 PRO A O 1
ATOM 819 N N . GLU A 1 107 ? -3.330 9.290 -9.035 1.00 77.69 107 GLU A N 1
ATOM 820 C CA . GLU A 1 107 ? -2.587 8.243 -9.782 1.00 77.69 107 GLU A CA 1
ATOM 821 C C . GLU A 1 107 ? -1.185 8.659 -10.221 1.00 77.69 107 GLU A C 1
ATOM 823 O O . GLU A 1 107 ? -0.201 7.969 -9.963 1.00 77.69 107 GLU A O 1
ATOM 828 N N . ILE A 1 108 ? -1.063 9.816 -10.870 1.00 75.62 108 ILE A N 1
ATOM 829 C CA . ILE A 1 108 ? 0.216 10.225 -11.455 1.00 75.62 108 ILE A CA 1
ATOM 830 C C . ILE A 1 108 ? 1.227 10.620 -10.379 1.00 75.62 108 ILE A C 1
ATOM 832 O O . ILE A 1 108 ? 2.410 10.343 -10.538 1.00 75.62 108 ILE A O 1
ATOM 836 N N . ASN A 1 109 ? 0.786 11.271 -9.305 1.00 78.00 109 ASN A N 1
ATOM 837 C CA . ASN A 1 109 ? 1.677 11.762 -8.256 1.00 78.00 109 ASN A CA 1
ATOM 838 C C . ASN A 1 109 ? 2.161 10.598 -7.388 1.00 78.00 109 ASN A C 1
ATOM 840 O O . ASN A 1 109 ? 3.356 10.474 -7.109 1.00 78.00 109 ASN A O 1
ATOM 844 N N . MET A 1 110 ? 1.225 9.729 -7.017 1.00 84.00 110 MET A N 1
ATOM 845 C CA . MET A 1 110 ? 1.479 8.551 -6.199 1.00 84.00 110 MET A CA 1
ATOM 846 C C . MET A 1 110 ? 2.331 7.526 -6.942 1.00 84.00 110 MET A C 1
ATOM 848 O O . MET A 1 110 ? 3.349 7.090 -6.412 1.00 84.00 110 MET A O 1
ATOM 852 N N . GLY A 1 111 ? 2.080 7.322 -8.236 1.00 80.94 111 GLY A N 1
ATOM 853 C CA . GLY A 1 111 ? 2.910 6.482 -9.097 1.00 80.94 111 GLY A CA 1
ATOM 854 C C . GLY A 1 111 ? 4.369 6.931 -9.268 1.00 80.94 111 GLY A C 1
ATOM 855 O O . GLY A 1 111 ? 5.116 6.252 -9.960 1.00 80.94 111 GLY A O 1
ATOM 856 N N . PHE A 1 112 ? 4.822 8.048 -8.684 1.00 81.75 112 PHE A N 1
ATOM 857 C CA . PHE A 1 112 ? 6.255 8.366 -8.559 1.00 81.75 112 PHE A CA 1
ATOM 858 C C . PHE A 1 112 ? 6.804 8.162 -7.139 1.00 81.75 112 PHE A C 1
ATOM 860 O O . PHE A 1 112 ? 8.018 8.076 -6.972 1.00 81.75 112 PHE A O 1
ATOM 867 N N . ARG A 1 113 ? 5.939 8.078 -6.125 1.00 87.38 113 ARG A N 1
ATOM 868 C CA . ARG A 1 113 ? 6.287 7.919 -4.703 1.00 87.38 113 ARG A CA 1
ATOM 869 C C . ARG A 1 113 ? 6.352 6.453 -4.255 1.00 87.38 113 ARG A C 1
ATOM 871 O O . ARG A 1 113 ? 6.795 6.190 -3.148 1.00 87.38 113 ARG A O 1
ATOM 878 N N . HIS A 1 114 ? 5.939 5.509 -5.101 1.00 90.69 114 HIS A N 1
ATOM 879 C CA . HIS A 1 114 ? 5.825 4.080 -4.758 1.00 90.69 114 HIS A CA 1
ATOM 880 C C . HIS A 1 114 ? 7.118 3.270 -4.971 1.00 90.69 114 HIS A C 1
ATOM 882 O O . HIS A 1 114 ? 7.156 2.062 -4.764 1.00 90.69 114 HIS A O 1
ATOM 888 N N . PHE A 1 115 ? 8.214 3.944 -5.325 1.00 89.50 115 PHE A N 1
ATOM 889 C CA . PHE A 1 115 ? 9.495 3.308 -5.619 1.00 89.50 115 PHE A CA 1
ATOM 890 C C . PHE A 1 115 ? 10.427 3.308 -4.405 1.00 89.50 115 PHE A C 1
ATOM 892 O O . PHE A 1 115 ? 10.561 4.320 -3.711 1.00 89.50 115 PHE A O 1
ATOM 899 N N . TYR A 1 116 ? 11.119 2.188 -4.207 1.00 91.88 116 TYR A N 1
ATOM 900 C CA . TYR A 1 116 ? 12.184 2.038 -3.219 1.00 91.88 116 TYR A CA 1
ATOM 901 C C . TYR A 1 116 ? 13.273 1.111 -3.764 1.00 91.88 116 TYR A C 1
ATOM 903 O O . TYR A 1 116 ? 13.049 -0.091 -3.867 1.00 91.88 116 TYR A O 1
ATOM 911 N N . ASP A 1 117 ? 14.443 1.645 -4.107 1.00 89.62 117 ASP A N 1
ATOM 912 C CA . ASP A 1 117 ? 15.615 0.856 -4.499 1.00 89.62 117 ASP A CA 1
ATOM 913 C C . ASP A 1 117 ? 16.335 0.349 -3.237 1.00 89.62 117 ASP A C 1
ATOM 915 O O . ASP A 1 117 ? 16.918 1.154 -2.517 1.00 89.62 117 ASP A O 1
ATOM 919 N N . PRO A 1 118 ? 16.336 -0.962 -2.932 1.00 90.81 118 PRO A N 1
ATOM 920 C CA . PRO A 1 118 ? 16.962 -1.481 -1.717 1.00 90.81 118 PRO A CA 1
ATOM 921 C C . PRO A 1 118 ? 18.492 -1.609 -1.818 1.00 90.81 118 PRO A C 1
ATOM 923 O O . PRO A 1 118 ? 19.129 -2.027 -0.850 1.00 90.81 118 PRO A O 1
ATOM 926 N N . VAL A 1 119 ? 19.086 -1.336 -2.984 1.00 86.88 119 VAL A N 1
ATOM 927 C CA . VAL A 1 119 ? 20.506 -1.580 -3.275 1.00 86.88 119 VAL A CA 1
ATOM 928 C C . VAL A 1 119 ? 21.276 -0.276 -3.432 1.00 86.88 119 VAL A C 1
ATOM 930 O O . VAL A 1 119 ? 22.397 -0.167 -2.930 1.00 86.88 119 VAL A O 1
ATOM 933 N N . TYR A 1 120 ? 20.707 0.699 -4.138 1.00 82.38 120 TYR A N 1
ATOM 934 C CA . TYR A 1 120 ? 21.413 1.912 -4.524 1.00 82.38 120 TYR A CA 1
ATOM 935 C C . TYR A 1 120 ? 20.773 3.168 -3.952 1.00 82.38 120 TYR A C 1
ATOM 937 O O . TYR A 1 120 ? 19.557 3.328 -3.925 1.00 82.38 120 TYR A O 1
ATOM 945 N N . GLU A 1 121 ? 21.637 4.100 -3.560 1.00 83.38 121 GLU A N 1
ATOM 946 C CA . GLU A 1 121 ? 21.234 5.465 -3.252 1.00 83.38 121 GLU A CA 1
ATOM 947 C C . GLU A 1 121 ? 21.221 6.321 -4.534 1.00 83.38 121 GLU A C 1
ATOM 949 O O . GLU A 1 121 ? 22.093 6.134 -5.396 1.00 83.38 121 GLU A O 1
ATOM 954 N N . PRO A 1 122 ? 20.290 7.286 -4.657 1.00 84.31 122 PRO A N 1
ATOM 955 C CA . PRO A 1 122 ? 19.202 7.543 -3.711 1.00 84.31 122 PRO A CA 1
ATOM 956 C C . PRO A 1 122 ? 18.103 6.473 -3.805 1.00 84.31 122 PRO A C 1
ATOM 958 O O . PRO A 1 122 ? 17.727 6.100 -4.914 1.00 84.31 122 PRO A O 1
ATOM 961 N N . HIS A 1 123 ? 17.554 6.041 -2.666 1.00 87.94 123 HIS A N 1
ATOM 962 C CA . HIS A 1 123 ? 16.537 4.975 -2.605 1.00 87.94 123 HIS A CA 1
ATOM 963 C C . HIS A 1 123 ? 15.213 5.289 -3.319 1.00 87.94 123 HIS A C 1
ATOM 965 O O . HIS A 1 123 ? 14.400 4.400 -3.551 1.00 87.94 123 HIS A O 1
ATOM 971 N N . TYR A 1 124 ? 14.955 6.545 -3.664 1.00 86.00 124 TYR A N 1
ATOM 972 C CA . TYR A 1 124 ? 13.755 6.934 -4.394 1.00 86.00 124 TYR A CA 1
ATOM 973 C C . TYR A 1 124 ? 13.941 6.849 -5.908 1.00 86.00 124 TYR A C 1
ATOM 975 O O . TYR A 1 124 ? 15.041 6.679 -6.430 1.00 86.00 124 TYR A O 1
ATOM 983 N N . LEU A 1 125 ? 12.853 7.040 -6.654 1.00 81.25 125 LEU A N 1
ATOM 984 C CA . LEU A 1 125 ? 12.925 7.103 -8.107 1.00 81.25 125 LEU A CA 1
ATOM 985 C C . LEU A 1 125 ? 13.763 8.311 -8.567 1.00 81.25 125 LEU A C 1
ATOM 987 O O . LEU A 1 125 ? 13.335 9.470 -8.528 1.00 81.25 125 LEU A O 1
ATOM 991 N N . THR A 1 126 ? 14.972 8.019 -9.039 1.00 70.44 126 THR A N 1
ATOM 992 C CA . THR A 1 126 ? 16.044 8.983 -9.306 1.00 70.44 126 THR A CA 1
ATOM 993 C C . THR A 1 126 ? 16.433 9.020 -10.769 1.00 70.44 126 THR A C 1
ATOM 995 O O . THR A 1 126 ? 17.610 9.086 -11.095 1.00 70.44 126 THR A O 1
ATOM 998 N N . TRP A 1 127 ? 15.468 9.145 -11.676 1.00 67.69 127 TRP A N 1
ATOM 999 C CA . TRP A 1 127 ? 15.738 9.417 -13.098 1.00 67.69 127 TRP A CA 1
ATOM 1000 C C . TRP A 1 127 ? 16.030 8.175 -13.949 1.00 67.69 127 TRP A C 1
ATOM 1002 O O . TRP A 1 127 ? 16.405 7.112 -13.481 1.00 67.69 127 TRP A O 1
ATOM 1012 N N . GLN A 1 128 ? 15.938 8.410 -15.261 1.00 54.75 128 GLN A N 1
ATOM 1013 C CA . GLN A 1 128 ? 16.234 7.524 -16.386 1.00 54.75 128 GLN A CA 1
ATOM 1014 C C . GLN A 1 128 ? 15.071 6.627 -16.827 1.00 54.75 128 GLN A C 1
ATOM 1016 O O . GLN A 1 128 ? 14.942 5.475 -16.435 1.00 54.75 128 GLN A O 1
ATOM 1021 N N . HIS A 1 129 ? 14.306 7.111 -17.814 1.00 55.22 129 HIS A N 1
ATOM 1022 C CA . HIS A 1 129 ? 13.740 6.169 -18.775 1.00 55.22 129 HIS A CA 1
ATOM 1023 C C . HIS A 1 129 ? 14.920 5.612 -19.583 1.00 55.22 129 HIS A C 1
ATOM 1025 O O . HIS A 1 129 ? 15.388 6.235 -20.545 1.00 55.22 129 HIS A O 1
ATOM 1031 N N . ARG A 1 130 ? 15.473 4.491 -19.110 1.00 57.75 130 ARG A N 1
ATOM 1032 C CA . ARG A 1 130 ? 16.527 3.742 -19.792 1.00 57.75 130 ARG A CA 1
ATOM 1033 C C . ARG A 1 130 ? 15.856 2.960 -20.903 1.00 57.75 130 ARG A C 1
ATOM 1035 O O . ARG A 1 130 ? 15.196 1.957 -20.665 1.00 57.75 130 ARG A O 1
ATOM 1042 N N . SER A 1 131 ? 15.994 3.443 -22.132 1.00 57.12 131 SER A N 1
ATOM 1043 C CA . SER A 1 131 ? 15.508 2.707 -23.294 1.00 57.12 131 SER A CA 1
ATOM 1044 C C . SER A 1 131 ? 16.688 2.111 -24.045 1.00 57.12 131 SER A C 1
ATOM 1046 O O . SER A 1 131 ? 17.662 2.793 -24.381 1.00 57.12 131 SER A O 1
ATOM 1048 N N . PHE A 1 132 ? 16.607 0.813 -24.310 1.00 62.66 132 PHE A N 1
ATOM 1049 C CA . PHE A 1 132 ? 17.503 0.164 -25.253 1.00 62.66 132 PHE A CA 1
ATOM 1050 C C . PHE A 1 132 ? 17.261 0.755 -26.642 1.00 62.66 132 PHE A C 1
ATOM 1052 O O . PHE A 1 132 ? 16.116 1.050 -27.006 1.00 62.66 132 PHE A O 1
ATOM 1059 N N . ILE A 1 133 ? 18.312 0.906 -27.451 1.00 65.75 133 ILE A N 1
ATOM 1060 C CA . ILE A 1 133 ? 18.096 1.127 -28.882 1.00 65.75 133 ILE A CA 1
ATOM 1061 C C . ILE A 1 133 ? 17.310 -0.081 -29.399 1.00 65.75 133 ILE A C 1
ATOM 1063 O O . ILE A 1 133 ? 17.764 -1.220 -29.297 1.00 65.75 133 ILE A O 1
ATOM 1067 N N . LYS A 1 134 ? 16.097 0.167 -29.906 1.00 70.00 134 LYS A N 1
ATOM 1068 C CA . LYS A 1 134 ? 15.190 -0.883 -30.373 1.00 70.00 134 LYS A CA 1
ATOM 1069 C C . LYS A 1 134 ? 15.878 -1.697 -31.472 1.00 70.00 134 LYS A C 1
ATOM 1071 O O . LYS A 1 134 ? 16.097 -1.194 -32.571 1.00 70.00 134 LYS A O 1
ATOM 1076 N N . LYS A 1 135 ? 16.197 -2.955 -31.170 1.00 78.56 135 LYS A N 1
ATOM 1077 C CA . LYS A 1 135 ? 16.721 -3.938 -32.124 1.00 78.56 135 LYS A CA 1
ATOM 1078 C C . LYS A 1 135 ? 15.549 -4.712 -32.728 1.00 78.56 135 LYS A C 1
ATOM 1080 O O . LYS A 1 135 ? 14.607 -5.062 -32.019 1.00 78.56 135 LYS A O 1
ATOM 1085 N N . ASN A 1 136 ? 15.570 -4.949 -34.039 1.00 83.19 136 ASN A N 1
ATOM 1086 C CA . ASN A 1 136 ? 14.521 -5.724 -34.701 1.00 83.19 136 ASN A CA 1
ATOM 1087 C C . ASN A 1 136 ? 14.809 -7.226 -34.542 1.00 83.19 136 ASN A C 1
ATOM 1089 O O . ASN A 1 136 ? 15.861 -7.680 -34.987 1.00 83.19 136 ASN A O 1
ATOM 1093 N N . LYS A 1 137 ? 13.885 -7.991 -33.934 1.00 84.69 137 LYS A N 1
ATOM 1094 C CA . LYS A 1 137 ? 14.036 -9.444 -33.707 1.00 84.69 137 LYS A CA 1
ATOM 1095 C C . LYS A 1 137 ? 14.310 -10.200 -35.015 1.00 84.69 137 LYS A C 1
ATOM 1097 O O . LYS A 1 137 ? 15.068 -11.161 -34.990 1.00 84.69 137 LYS A O 1
ATOM 1102 N N . SER A 1 138 ? 13.788 -9.728 -36.154 1.00 89.25 138 SER A N 1
ATOM 1103 C CA . SER A 1 138 ? 14.023 -10.346 -37.470 1.00 89.25 138 SER A CA 1
ATOM 1104 C C . SER A 1 138 ? 15.473 -10.268 -37.959 1.00 89.25 138 SER A C 1
ATOM 1106 O O . SER A 1 138 ? 15.829 -10.972 -38.895 1.00 89.25 138 SER A O 1
ATOM 1108 N N . ASN A 1 139 ? 16.313 -9.419 -37.359 1.00 92.31 139 ASN A N 1
ATOM 1109 C CA . ASN A 1 139 ? 17.711 -9.252 -37.768 1.00 92.31 139 ASN A CA 1
ATOM 1110 C C . ASN A 1 139 ? 18.646 -10.304 -37.148 1.00 92.31 139 ASN A C 1
ATOM 1112 O O . ASN A 1 139 ? 19.859 -10.225 -37.329 1.00 92.31 139 ASN A O 1
ATOM 1116 N N . TYR A 1 140 ? 18.107 -11.255 -36.384 1.00 91.00 140 TYR A N 1
ATOM 1117 C CA . TYR A 1 140 ? 18.880 -12.233 -35.628 1.00 91.00 140 TYR A CA 1
ATOM 1118 C C . TYR A 1 140 ? 18.479 -13.648 -36.029 1.00 91.00 140 TYR A C 1
ATOM 1120 O O . TYR A 1 140 ? 17.303 -13.939 -36.226 1.00 91.00 140 TYR A O 1
ATOM 1128 N N . ALA A 1 141 ? 19.471 -14.536 -36.113 1.00 91.62 141 ALA A N 1
ATOM 1129 C CA . ALA A 1 141 ? 19.278 -15.926 -36.528 1.00 91.62 141 ALA A CA 1
ATOM 1130 C C . ALA A 1 141 ? 18.433 -16.756 -35.541 1.00 91.62 141 ALA A C 1
ATOM 1132 O O . ALA A 1 141 ? 17.931 -17.817 -35.900 1.00 91.62 141 ALA A O 1
ATOM 1133 N N . SER A 1 142 ? 18.284 -16.296 -34.295 1.00 91.12 142 SER A N 1
ATOM 1134 C CA . SER A 1 142 ? 17.473 -16.946 -33.266 1.00 91.12 142 SER A CA 1
ATOM 1135 C C . SER A 1 142 ? 17.053 -15.962 -32.171 1.00 91.12 142 SER A C 1
ATOM 1137 O O . SER A 1 142 ? 17.606 -14.868 -32.033 1.00 91.12 142 SER A O 1
ATOM 1139 N N . GLU A 1 143 ? 16.085 -16.374 -31.351 1.00 86.06 143 GLU A N 1
ATOM 1140 C CA . GLU A 1 143 ? 15.670 -15.639 -30.153 1.00 86.06 143 GLU A CA 1
ATOM 1141 C C . GLU A 1 143 ? 16.798 -15.525 -29.123 1.00 86.06 143 GLU A C 1
ATOM 1143 O O . GLU A 1 143 ? 17.012 -14.458 -28.553 1.00 86.06 143 GLU A O 1
ATOM 1148 N N . GLU A 1 144 ? 17.589 -16.584 -28.958 1.00 86.12 144 GLU A N 1
ATOM 1149 C CA . GLU A 1 144 ? 18.780 -16.558 -28.111 1.00 86.12 144 GLU A CA 1
ATOM 1150 C C . GLU A 1 144 ? 19.810 -15.533 -28.614 1.00 86.12 144 GLU A C 1
ATOM 1152 O O . GLU A 1 144 ? 20.347 -14.757 -27.824 1.00 86.12 144 GLU A O 1
ATOM 1157 N N . ALA A 1 145 ? 20.059 -15.476 -29.929 1.00 85.38 145 ALA A N 1
ATOM 1158 C CA . ALA A 1 145 ? 20.960 -14.490 -30.524 1.00 85.38 145 ALA A CA 1
ATOM 1159 C C . ALA A 1 145 ? 20.440 -13.057 -30.333 1.00 85.38 145 ALA A C 1
ATOM 1161 O O . ALA A 1 145 ? 21.221 -12.152 -30.034 1.00 85.38 145 ALA A O 1
ATOM 1162 N N . PHE A 1 146 ? 19.123 -12.857 -30.441 1.00 86.94 146 PHE A N 1
ATOM 1163 C CA . PHE A 1 146 ? 18.481 -11.583 -30.134 1.00 86.94 146 PHE A CA 1
ATOM 1164 C C . PHE A 1 146 ? 18.703 -11.183 -28.668 1.00 86.94 146 PHE A C 1
ATOM 1166 O O . PHE A 1 146 ? 19.241 -10.102 -28.427 1.00 86.94 146 PHE A O 1
ATOM 1173 N N . PHE A 1 147 ? 18.388 -12.048 -27.696 1.00 80.88 147 PHE A N 1
ATOM 1174 C CA . PHE A 1 147 ? 18.573 -11.749 -26.270 1.00 80.88 147 PHE A CA 1
ATOM 1175 C C . PHE A 1 147 ? 20.042 -11.517 -25.897 1.00 80.88 147 PHE A C 1
ATOM 1177 O O . PHE A 1 147 ? 20.345 -10.543 -25.208 1.00 80.88 147 PHE A O 1
ATOM 1184 N N . LYS A 1 148 ? 20.979 -12.325 -26.416 1.00 82.06 148 LYS A N 1
ATOM 1185 C CA . LYS A 1 148 ? 22.425 -12.094 -26.230 1.00 82.06 148 LYS A CA 1
ATOM 1186 C C . LYS A 1 148 ? 22.860 -10.735 -26.778 1.00 82.06 148 LYS A C 1
ATOM 1188 O O . LYS A 1 148 ? 23.675 -10.052 -26.161 1.00 82.06 148 LYS A O 1
ATOM 1193 N N . SER A 1 149 ? 22.287 -10.303 -27.904 1.00 79.81 149 SER A N 1
ATOM 1194 C CA . SER A 1 149 ? 22.591 -8.995 -28.492 1.00 79.81 149 SER A CA 1
ATOM 1195 C C . SER A 1 149 ? 22.134 -7.808 -27.637 1.00 79.81 149 SER A C 1
ATOM 1197 O O . SER A 1 149 ? 22.653 -6.706 -27.822 1.00 79.81 149 SER A O 1
ATOM 1199 N N . LEU A 1 150 ? 21.178 -7.997 -26.718 1.00 75.06 150 LEU A N 1
ATOM 1200 C CA . LEU A 1 150 ? 20.726 -6.938 -25.809 1.00 75.06 150 LEU A CA 1
ATOM 1201 C C . LEU A 1 150 ? 21.781 -6.606 -24.742 1.00 75.06 150 LEU A C 1
ATOM 1203 O O . LEU A 1 150 ? 21.712 -5.523 -24.167 1.00 75.06 150 LEU A O 1
ATOM 1207 N N . GLN A 1 151 ? 22.758 -7.500 -24.513 1.00 71.62 151 GLN A N 1
ATOM 1208 C CA . GLN A 1 151 ? 23.820 -7.353 -23.508 1.00 71.62 151 GLN A CA 1
ATOM 1209 C C . GLN A 1 151 ? 23.277 -6.908 -22.139 1.00 71.62 151 GLN A C 1
ATOM 1211 O O . GLN A 1 151 ? 23.821 -5.997 -21.516 1.00 71.62 151 GLN A O 1
ATOM 1216 N N . TYR A 1 152 ? 22.175 -7.521 -21.701 1.00 67.94 152 TYR A N 1
ATOM 1217 C CA . TYR A 1 152 ? 21.558 -7.214 -20.415 1.00 67.94 152 TYR A CA 1
ATOM 1218 C C . TYR A 1 152 ? 22.518 -7.561 -19.270 1.00 67.94 152 TYR A C 1
ATOM 1220 O O . TYR A 1 152 ? 23.008 -8.689 -19.191 1.00 67.94 152 TYR A O 1
ATOM 1228 N N . ARG A 1 153 ? 22.775 -6.604 -18.381 1.00 65.88 153 ARG A N 1
ATOM 1229 C CA . ARG A 1 153 ? 23.500 -6.799 -17.121 1.00 65.88 153 ARG A CA 1
ATOM 1230 C C . ARG A 1 153 ? 22.551 -6.505 -15.970 1.00 65.88 153 ARG A C 1
ATOM 1232 O O . ARG A 1 153 ? 21.725 -5.606 -16.074 1.00 65.88 153 ARG A O 1
ATOM 1239 N N . ALA A 1 154 ? 22.687 -7.232 -14.866 1.00 63.81 154 ALA A N 1
ATOM 1240 C CA . ALA A 1 154 ? 21.900 -6.956 -13.663 1.00 63.81 154 ALA A CA 1
ATOM 1241 C C . ALA A 1 154 ? 22.090 -5.500 -13.189 1.00 63.81 154 ALA A C 1
ATOM 1243 O O . ALA A 1 154 ? 21.112 -4.826 -12.877 1.00 63.81 154 ALA A O 1
ATOM 1244 N N . ASP A 1 155 ? 23.323 -4.989 -13.278 1.00 64.81 155 ASP A N 1
ATOM 1245 C CA . ASP A 1 155 ? 23.691 -3.622 -12.886 1.00 64.81 155 ASP A CA 1
ATOM 1246 C C . ASP A 1 155 ? 23.293 -2.548 -13.912 1.00 64.81 155 ASP A C 1
ATOM 1248 O O . ASP A 1 155 ? 23.546 -1.362 -13.694 1.00 64.81 155 ASP A O 1
ATOM 1252 N N . ASP A 1 156 ? 22.637 -2.920 -15.022 1.00 63.34 156 ASP A N 1
ATOM 1253 C CA . ASP A 1 156 ? 22.106 -1.960 -16.001 1.00 63.34 156 ASP A CA 1
ATOM 1254 C C . ASP A 1 156 ? 21.040 -1.024 -15.403 1.00 63.34 156 ASP A C 1
ATOM 1256 O O . ASP A 1 156 ? 20.591 -0.103 -16.088 1.00 63.34 156 ASP A O 1
ATOM 1260 N N . TRP A 1 157 ? 20.640 -1.242 -14.148 1.00 61.00 157 TRP A N 1
ATOM 1261 C CA . TRP A 1 157 ? 19.700 -0.431 -13.372 1.00 61.00 157 TRP A CA 1
ATOM 1262 C C . TRP A 1 157 ? 20.370 0.428 -12.296 1.00 61.00 157 TRP A C 1
ATOM 1264 O O . TRP A 1 157 ? 19.739 1.350 -11.799 1.00 61.00 157 TRP A O 1
ATOM 1274 N N . ASN A 1 158 ? 21.666 0.240 -12.019 1.00 68.50 158 ASN A N 1
ATOM 1275 C CA . ASN A 1 158 ? 22.371 1.042 -11.021 1.00 68.50 158 ASN A CA 1
ATOM 1276 C C . ASN A 1 158 ? 22.379 2.532 -11.439 1.00 68.50 158 ASN A C 1
ATOM 1278 O O . ASN A 1 158 ? 22.886 2.856 -12.523 1.00 68.50 158 ASN A O 1
ATOM 1282 N N . PRO A 1 159 ? 21.813 3.458 -10.643 1.00 61.88 159 PRO A N 1
ATOM 1283 C CA . PRO A 1 159 ? 21.799 4.890 -10.947 1.00 61.88 159 PRO A CA 1
ATOM 1284 C C . PRO A 1 159 ? 23.190 5.536 -10.889 1.00 61.88 159 PRO A C 1
ATOM 1286 O O . PRO A 1 159 ? 23.398 6.567 -11.526 1.00 61.88 159 PRO A O 1
ATOM 1289 N N . ASN A 1 160 ? 24.147 4.906 -10.202 1.00 66.50 160 ASN A N 1
ATOM 1290 C CA . ASN A 1 160 ? 25.477 5.445 -9.914 1.00 66.50 160 ASN A CA 1
ATOM 1291 C C . ASN A 1 160 ? 26.529 5.176 -11.001 1.00 66.50 160 ASN A C 1
ATOM 1293 O O . ASN A 1 160 ? 27.662 5.639 -10.881 1.00 66.50 160 ASN A O 1
ATOM 1297 N N . PHE A 1 161 ? 26.185 4.449 -12.069 1.00 63.59 161 PHE A N 1
ATOM 1298 C CA . PHE A 1 161 ? 27.075 4.280 -13.219 1.00 63.59 161 PHE A CA 1
ATOM 1299 C C . PHE A 1 161 ? 26.757 5.283 -14.331 1.00 63.59 161 PHE A C 1
ATOM 1301 O O . PHE A 1 161 ? 25.602 5.458 -14.725 1.00 63.59 161 PHE A O 1
ATOM 1308 N N . GLU A 1 162 ? 27.796 5.895 -14.906 1.00 56.78 162 GLU A N 1
ATOM 1309 C CA . GLU A 1 162 ? 27.675 6.609 -16.176 1.00 56.78 162 GLU A CA 1
ATOM 1310 C C . GLU A 1 162 ? 27.395 5.595 -17.295 1.00 56.78 162 GLU A C 1
ATOM 1312 O O . GLU A 1 162 ? 28.247 4.790 -17.678 1.00 56.78 162 GLU A O 1
ATOM 1317 N N . PHE A 1 163 ? 26.169 5.600 -17.818 1.00 57.19 163 PHE A N 1
ATOM 1318 C CA . PHE A 1 163 ? 25.779 4.699 -18.899 1.00 57.19 163 PHE A CA 1
ATOM 1319 C C . PHE A 1 163 ? 26.452 5.115 -20.204 1.00 57.19 163 PHE A C 1
ATOM 1321 O O . PHE A 1 163 ? 26.171 6.177 -20.760 1.00 57.19 163 PHE A O 1
ATOM 1328 N N . GLY A 1 164 ? 27.320 4.246 -20.722 1.00 50.69 164 GLY A N 1
ATOM 1329 C CA . GLY A 1 164 ? 27.977 4.446 -22.009 1.00 50.69 164 GLY A CA 1
ATOM 1330 C C . GLY A 1 164 ? 26.972 4.609 -23.157 1.00 50.69 164 GLY A C 1
ATOM 1331 O O . GLY A 1 164 ? 26.059 3.805 -23.338 1.00 50.69 164 GLY A O 1
ATOM 1332 N N . PHE A 1 165 ? 27.185 5.634 -23.981 1.00 48.69 165 PHE A N 1
ATOM 1333 C CA . PHE A 1 165 ? 26.293 6.085 -25.060 1.00 48.69 165 PHE A CA 1
ATOM 1334 C C . PHE A 1 165 ? 26.120 5.118 -26.247 1.00 48.69 165 PHE A C 1
ATOM 1336 O O . PHE A 1 165 ? 25.410 5.442 -27.198 1.00 48.69 165 PHE A O 1
ATOM 1343 N N . LYS A 1 166 ? 26.790 3.958 -26.256 1.00 52.03 166 LYS A N 1
ATOM 1344 C CA . LYS A 1 166 ? 26.978 3.181 -27.492 1.00 52.03 166 LYS A CA 1
ATOM 1345 C C . LYS A 1 166 ? 25.727 2.415 -27.949 1.00 52.03 166 LYS A C 1
ATOM 1347 O O . LYS A 1 166 ? 25.548 2.255 -29.148 1.00 52.03 166 LYS A O 1
ATOM 1352 N N . ASP A 1 167 ? 24.842 2.016 -27.027 1.00 52.81 167 ASP A N 1
ATOM 1353 C CA . ASP A 1 167 ? 23.684 1.154 -27.340 1.00 52.81 167 ASP A CA 1
ATOM 1354 C C . ASP A 1 167 ? 22.364 1.535 -26.628 1.00 52.81 167 ASP A C 1
ATOM 1356 O O . ASP A 1 167 ? 21.363 0.816 -26.740 1.00 52.81 167 ASP A O 1
ATOM 1360 N N . ARG A 1 168 ? 22.320 2.651 -25.881 1.00 58.16 168 ARG A N 1
ATOM 1361 C CA . ARG A 1 168 ? 21.152 3.031 -25.055 1.00 58.16 168 ARG A CA 1
ATOM 1362 C C . ARG A 1 168 ? 20.846 4.522 -25.115 1.00 58.16 168 ARG A C 1
ATOM 1364 O O . ARG A 1 168 ? 21.747 5.352 -25.172 1.00 58.16 168 ARG A O 1
ATOM 1371 N N . LYS A 1 169 ? 19.554 4.862 -25.086 1.00 55.88 169 LYS A N 1
ATOM 1372 C CA . LYS A 1 169 ? 19.064 6.241 -24.979 1.00 55.88 169 LYS A CA 1
ATOM 1373 C C . LYS A 1 169 ? 18.608 6.494 -23.548 1.00 55.88 169 LYS A C 1
ATOM 1375 O O . LYS A 1 169 ? 17.653 5.868 -23.083 1.00 55.88 169 LYS A O 1
ATOM 1380 N N . ILE A 1 170 ? 19.264 7.443 -22.888 1.00 56.16 170 ILE A N 1
ATOM 1381 C CA . ILE A 1 170 ? 18.861 7.951 -21.578 1.00 56.16 170 ILE A CA 1
ATOM 1382 C C . ILE A 1 170 ? 18.004 9.192 -21.814 1.00 56.16 170 ILE A C 1
ATOM 1384 O O . ILE A 1 170 ? 18.477 10.175 -22.387 1.00 56.16 170 ILE A O 1
ATOM 1388 N N . LYS A 1 171 ? 16.741 9.157 -21.382 1.00 57.00 171 LYS A N 1
ATOM 1389 C CA . LYS A 1 171 ? 15.893 10.353 -21.324 1.00 57.00 171 LYS A CA 1
ATOM 1390 C C . LYS A 1 171 ? 15.589 10.676 -19.867 1.00 57.00 171 LYS A C 1
ATOM 1392 O O . LYS A 1 171 ? 15.060 9.843 -19.131 1.00 57.00 171 LYS A O 1
ATOM 1397 N N . LEU A 1 172 ? 15.929 11.895 -19.459 1.00 53.81 172 LEU A N 1
ATOM 1398 C CA . LEU A 1 172 ? 15.553 12.430 -18.155 1.00 53.81 172 LEU A CA 1
ATOM 1399 C C . LEU A 1 172 ? 14.059 12.794 -18.176 1.00 53.81 172 LEU A C 1
ATOM 1401 O O . LEU A 1 172 ? 13.574 13.363 -19.157 1.00 53.81 172 LEU A O 1
ATOM 1405 N N . GLN A 1 173 ? 13.333 12.463 -17.104 1.00 55.91 173 GLN A N 1
ATOM 1406 C CA . GLN A 1 173 ? 11.983 12.988 -16.861 1.00 55.91 173 GLN A CA 1
ATOM 1407 C C . GLN A 1 173 ? 12.034 14.538 -16.768 1.00 55.91 173 GLN A C 1
ATOM 1409 O O . GLN A 1 173 ? 13.113 15.130 -16.671 1.00 55.91 173 GLN A O 1
ATOM 1414 N N . PRO A 1 174 ? 10.912 15.264 -16.834 1.00 55.88 174 PRO A N 1
ATOM 1415 C CA . PRO A 1 174 ? 10.894 16.688 -16.501 1.00 55.88 174 PRO A CA 1
ATOM 1416 C C . PRO A 1 174 ? 11.235 16.914 -15.018 1.00 55.88 174 PRO A C 1
ATOM 1418 O O . PRO A 1 174 ? 10.850 16.123 -14.160 1.00 55.88 174 PRO A O 1
ATOM 1421 N N . LYS A 1 175 ? 11.909 18.025 -14.680 1.00 50.12 175 LYS A N 1
ATOM 1422 C CA . LYS A 1 175 ? 12.244 18.382 -13.282 1.00 50.12 175 LYS A CA 1
ATOM 1423 C C . LYS A 1 175 ? 11.021 18.526 -12.360 1.00 50.12 175 LYS A C 1
ATOM 1425 O O . LYS A 1 175 ? 11.194 18.485 -11.155 1.00 50.12 175 LYS A O 1
ATOM 1430 N N . LEU A 1 176 ? 9.820 18.695 -12.908 1.00 53.94 176 LEU A N 1
ATOM 1431 C CA . LEU A 1 176 ? 8.590 18.903 -12.140 1.00 53.94 176 LEU A CA 1
ATOM 1432 C C . LEU A 1 176 ? 8.093 17.635 -11.411 1.00 53.94 176 LEU A C 1
ATOM 1434 O O . LEU A 1 176 ? 7.291 17.749 -10.499 1.00 53.94 176 LEU A O 1
ATOM 1438 N N . LEU A 1 177 ? 8.574 16.444 -11.787 1.00 63.56 177 LEU A N 1
ATOM 1439 C CA . LEU A 1 177 ? 8.100 15.152 -11.265 1.00 63.56 177 LEU A CA 1
ATOM 1440 C C . LEU A 1 177 ? 9.191 14.404 -10.475 1.00 63.56 177 LEU A C 1
ATOM 1442 O O . LEU A 1 177 ? 9.279 13.183 -10.551 1.00 63.56 177 LEU A O 1
ATOM 1446 N N . ARG A 1 178 ? 10.087 15.120 -9.772 1.00 67.06 178 ARG A N 1
ATOM 1447 C CA . ARG A 1 178 ? 11.070 14.474 -8.877 1.00 67.06 178 ARG A CA 1
ATOM 1448 C C . ARG A 1 178 ? 10.375 14.210 -7.537 1.00 67.06 178 ARG A C 1
ATOM 1450 O O . ARG A 1 178 ? 10.142 15.195 -6.843 1.00 67.06 178 ARG A O 1
ATOM 1457 N N . PRO A 1 179 ? 10.078 12.959 -7.143 1.00 74.56 179 PRO A N 1
ATOM 1458 C CA . PRO A 1 179 ? 9.464 12.708 -5.842 1.00 74.56 179 PRO A CA 1
ATOM 1459 C C . PRO A 1 179 ? 10.398 13.153 -4.708 1.00 74.56 179 PRO A C 1
ATOM 1461 O O . PRO A 1 179 ? 9.923 13.708 -3.729 1.00 74.56 179 PRO A O 1
ATOM 1464 N N . GLN A 1 180 ? 11.722 12.971 -4.869 1.00 85.62 180 GLN A N 1
ATOM 1465 C CA . GLN A 1 180 ? 12.733 13.225 -3.822 1.00 85.62 180 GLN A CA 1
ATOM 1466 C C . GLN A 1 180 ? 12.393 12.552 -2.485 1.00 85.62 180 GLN A C 1
ATOM 1468 O O . GLN A 1 180 ? 12.855 12.973 -1.431 1.00 85.62 180 GLN A O 1
ATOM 1473 N N . ILE A 1 181 ? 11.585 11.498 -2.563 1.00 89.56 181 ILE A N 1
ATOM 1474 C CA . ILE A 1 181 ? 11.105 10.720 -1.443 1.00 89.56 181 ILE A CA 1
ATOM 1475 C C . ILE A 1 181 ? 10.902 9.284 -1.882 1.00 89.56 181 ILE A C 1
ATOM 1477 O O . ILE A 1 181 ? 10.388 9.029 -2.975 1.00 89.56 181 ILE A O 1
ATOM 1481 N N . ASP A 1 182 ? 11.357 8.364 -1.045 1.00 92.31 182 ASP A N 1
ATOM 1482 C CA . ASP A 1 182 ? 11.238 6.935 -1.270 1.00 92.31 182 ASP A CA 1
ATOM 1483 C C . ASP A 1 182 ? 9.946 6.393 -0.644 1.00 92.31 182 ASP A C 1
ATOM 1485 O O . ASP A 1 182 ? 9.363 7.005 0.259 1.00 92.31 182 ASP A O 1
ATOM 1489 N N . ALA A 1 183 ? 9.503 5.231 -1.123 1.00 93.06 183 ALA A N 1
ATOM 1490 C CA . ALA A 1 183 ? 8.247 4.631 -0.689 1.00 93.06 183 ALA A CA 1
ATOM 1491 C C . ALA A 1 183 ? 8.214 4.303 0.809 1.00 93.06 183 ALA A C 1
ATOM 1493 O O . ALA A 1 183 ? 7.145 4.384 1.414 1.00 93.06 183 ALA A O 1
ATOM 1494 N N . VAL A 1 184 ? 9.353 3.970 1.431 1.00 95.25 184 VAL A N 1
ATOM 1495 C CA . VAL A 1 184 ? 9.411 3.666 2.869 1.00 95.25 184 VAL A CA 1
ATOM 1496 C C . VAL A 1 184 ? 9.151 4.937 3.666 1.00 95.25 184 VAL A C 1
ATOM 1498 O O . VAL A 1 184 ? 8.225 4.971 4.478 1.00 95.25 184 VAL A O 1
ATOM 1501 N N . THR A 1 185 ? 9.898 6.007 3.402 1.00 95.88 185 THR A N 1
ATOM 1502 C CA . THR A 1 185 ? 9.706 7.297 4.080 1.00 95.88 185 THR A CA 1
ATOM 1503 C C . THR A 1 185 ? 8.282 7.820 3.865 1.00 95.88 185 THR A C 1
ATOM 1505 O O . THR A 1 185 ? 7.606 8.224 4.818 1.00 95.88 185 THR A O 1
ATOM 1508 N N . TRP A 1 186 ? 7.782 7.740 2.626 1.00 95.06 186 TRP A N 1
ATOM 1509 C CA . TRP A 1 186 ? 6.419 8.136 2.275 1.00 95.06 186 TRP A CA 1
ATOM 1510 C C . TRP A 1 186 ? 5.349 7.337 3.039 1.00 95.06 186 TRP A C 1
ATOM 1512 O O . TRP A 1 186 ? 4.401 7.926 3.565 1.00 95.06 186 TRP A O 1
ATOM 1522 N N . ALA A 1 187 ? 5.502 6.013 3.140 1.00 95.88 187 ALA A N 1
ATOM 1523 C CA . ALA A 1 187 ? 4.550 5.126 3.809 1.00 95.88 187 ALA A CA 1
ATOM 1524 C C . ALA A 1 187 ? 4.536 5.289 5.328 1.00 95.88 187 ALA A C 1
ATOM 1526 O O . ALA A 1 187 ? 3.485 5.153 5.957 1.00 95.88 187 ALA A O 1
ATOM 1527 N N . PHE A 1 188 ? 5.702 5.509 5.938 1.00 96.81 188 PHE A N 1
ATOM 1528 C CA . PHE A 1 188 ? 5.846 5.363 7.383 1.00 96.81 188 PHE A CA 1
ATOM 1529 C C . PHE A 1 188 ? 5.717 6.675 8.153 1.00 96.81 188 PHE A C 1
ATOM 1531 O O . PHE A 1 188 ? 5.146 6.658 9.250 1.00 96.81 188 PHE A O 1
ATOM 1538 N N . GLU A 1 189 ? 6.210 7.793 7.613 1.00 95.44 189 GLU A N 1
ATOM 1539 C CA . GLU A 1 189 ? 6.382 9.000 8.432 1.00 95.44 189 GLU A CA 1
ATOM 1540 C C . GLU A 1 189 ? 6.322 10.353 7.715 1.00 95.44 189 GLU A C 1
ATOM 1542 O O . GLU A 1 189 ? 6.235 11.369 8.404 1.00 95.44 189 GLU A O 1
ATOM 1547 N N . HIS A 1 190 ? 6.303 10.411 6.380 1.00 94.38 190 HIS A N 1
ATOM 1548 C CA . HIS A 1 190 ? 6.337 11.700 5.685 1.00 94.38 190 HIS A CA 1
ATOM 1549 C C . HIS A 1 190 ? 5.124 12.592 5.977 1.00 94.38 190 HIS A C 1
ATOM 1551 O O . HIS A 1 190 ? 3.976 12.163 5.852 1.00 94.38 190 HIS A O 1
ATOM 1557 N N . GLU A 1 191 ? 5.377 13.858 6.305 1.00 90.88 191 GLU A N 1
ATOM 1558 C CA . GLU A 1 191 ? 4.360 14.801 6.783 1.00 90.88 191 GLU A CA 1
ATOM 1559 C C . GLU A 1 191 ? 3.268 15.129 5.756 1.00 90.88 191 GLU A C 1
ATOM 1561 O O . GLU A 1 191 ? 2.116 15.325 6.136 1.00 90.88 191 GLU A O 1
ATOM 1566 N N . GLU A 1 192 ? 3.595 15.121 4.461 1.00 89.31 192 GLU A N 1
ATOM 1567 C CA . GLU A 1 192 ? 2.603 15.340 3.398 1.00 89.31 192 GLU A CA 1
ATOM 1568 C C . GLU A 1 192 ? 1.675 14.133 3.181 1.00 89.31 192 GLU A C 1
ATOM 1570 O O . GLU A 1 192 ? 0.637 14.265 2.531 1.00 89.31 192 GLU A O 1
ATOM 1575 N N . ASN A 1 193 ? 2.025 12.951 3.700 1.00 92.25 193 ASN A N 1
ATOM 1576 C CA . ASN A 1 193 ? 1.156 11.784 3.635 1.00 92.25 193 ASN A CA 1
ATOM 1577 C C . ASN A 1 193 ? 0.268 11.716 4.883 1.00 92.25 193 ASN A C 1
ATOM 1579 O O . ASN A 1 193 ? 0.625 11.125 5.904 1.00 92.25 193 ASN A O 1
ATOM 1583 N N . GLU A 1 194 ? -0.942 12.266 4.787 1.00 92.25 194 GLU A N 1
ATOM 1584 C CA . GLU A 1 194 ? -1.910 12.247 5.887 1.00 92.25 194 GLU A CA 1
ATOM 1585 C C . GLU A 1 194 ? -2.331 10.833 6.335 1.00 92.25 194 GLU A C 1
ATOM 1587 O O . GLU A 1 194 ? -2.947 10.694 7.396 1.00 92.25 194 GLU A O 1
ATOM 1592 N N . HIS A 1 195 ? -2.065 9.798 5.537 1.00 95.19 195 HIS A N 1
ATOM 1593 C CA . HIS A 1 195 ? -2.430 8.405 5.801 1.00 95.19 195 HIS A CA 1
ATOM 1594 C C . HIS A 1 195 ? -1.198 7.490 5.902 1.00 95.19 195 HIS A C 1
ATOM 1596 O O . HIS A 1 195 ? -1.303 6.281 5.718 1.00 95.19 195 HIS A O 1
ATOM 1602 N N . ASN A 1 196 ? -0.039 8.042 6.276 1.00 96.62 196 ASN A N 1
ATOM 1603 C CA . ASN A 1 196 ? 1.126 7.237 6.638 1.00 96.62 196 ASN A CA 1
ATOM 1604 C C . ASN A 1 196 ? 0.907 6.449 7.951 1.00 96.62 196 ASN A C 1
ATOM 1606 O O . ASN A 1 196 ? 0.008 6.744 8.752 1.00 96.62 196 ASN A O 1
ATOM 1610 N N . TRP A 1 197 ? 1.761 5.457 8.210 1.00 97.88 197 TRP A N 1
ATOM 1611 C CA . TRP A 1 197 ? 1.696 4.606 9.403 1.00 97.88 197 TRP A CA 1
ATOM 1612 C C . TRP A 1 197 ? 1.686 5.398 10.716 1.00 97.88 197 TRP A C 1
ATOM 1614 O O . TRP A 1 197 ? 0.921 5.084 11.636 1.00 97.88 197 TRP A O 1
ATOM 1624 N N . MET A 1 198 ? 2.526 6.431 10.833 1.00 97.94 198 MET A N 1
ATOM 1625 C CA . MET A 1 198 ? 2.581 7.267 12.029 1.00 97.94 198 MET A CA 1
ATOM 1626 C C . MET A 1 198 ? 1.255 7.997 12.269 1.00 97.94 198 MET A C 1
ATOM 1628 O O . MET A 1 198 ? 0.716 7.925 13.376 1.00 97.94 198 MET A O 1
ATOM 1632 N N . GLN A 1 199 ? 0.687 8.623 11.238 1.00 96.88 199 GLN A N 1
ATOM 1633 C CA . GLN A 1 199 ? -0.618 9.283 11.296 1.00 96.88 199 GLN A CA 1
ATOM 1634 C C . GLN A 1 199 ? -1.732 8.289 11.634 1.00 96.88 199 GLN A C 1
ATOM 1636 O O . GLN A 1 199 ? -2.611 8.601 12.439 1.00 96.88 199 GLN A O 1
ATOM 1641 N N . GLY A 1 200 ? -1.655 7.061 11.114 1.00 97.62 200 GLY A N 1
ATOM 1642 C CA . GLY A 1 200 ? -2.568 5.977 11.466 1.00 97.62 200 GLY A CA 1
ATOM 1643 C C . GLY A 1 200 ? -2.541 5.631 12.958 1.00 97.62 200 GLY A C 1
ATOM 1644 O O . GLY A 1 200 ? -3.590 5.570 13.604 1.00 97.62 200 GLY A O 1
ATOM 1645 N N . LYS A 1 201 ? -1.346 5.480 13.547 1.00 98.00 201 LYS A N 1
ATOM 1646 C CA . LYS A 1 201 ? -1.190 5.242 14.996 1.00 98.00 201 LYS A CA 1
ATOM 1647 C C . LYS A 1 201 ? -1.721 6.405 15.832 1.00 98.00 201 LYS A C 1
ATOM 1649 O O . LYS A 1 201 ? -2.388 6.177 16.843 1.00 98.00 201 LYS A O 1
ATOM 1654 N N . ILE A 1 202 ? -1.433 7.640 15.420 1.00 97.38 202 ILE A N 1
ATOM 1655 C CA . ILE A 1 202 ? -1.900 8.850 16.107 1.00 97.38 202 ILE A CA 1
ATOM 1656 C C . ILE A 1 202 ? -3.434 8.926 16.061 1.00 97.38 202 ILE A C 1
ATOM 1658 O O . ILE A 1 202 ? -4.063 9.150 17.095 1.00 97.38 202 ILE A O 1
ATOM 1662 N N . ALA A 1 203 ? -4.045 8.657 14.903 1.00 97.69 203 ALA A N 1
ATOM 1663 C CA . ALA A 1 203 ? -5.497 8.601 14.736 1.00 97.69 203 ALA A CA 1
ATOM 1664 C C . ALA A 1 203 ? -6.140 7.503 15.590 1.00 97.69 203 ALA A C 1
ATOM 1666 O O . ALA A 1 203 ? -7.135 7.761 16.267 1.00 97.69 203 ALA A O 1
ATOM 1667 N N . TYR A 1 204 ? -5.539 6.311 15.643 1.00 97.38 204 TYR A N 1
ATOM 1668 C CA . TYR A 1 204 ? -6.027 5.223 16.489 1.00 97.38 204 TYR A CA 1
ATOM 1669 C C . TYR A 1 204 ? -6.010 5.616 17.970 1.00 97.38 204 TYR A C 1
ATOM 1671 O O . TYR A 1 204 ? -7.012 5.471 18.670 1.00 97.38 204 TYR A O 1
ATOM 1679 N N . LYS A 1 205 ? -4.890 6.172 18.451 1.00 97.56 205 LYS A N 1
ATOM 1680 C CA . LYS A 1 205 ? -4.762 6.656 19.832 1.00 97.56 205 LYS A CA 1
ATOM 1681 C C . LYS A 1 205 ? -5.807 7.731 20.140 1.00 97.56 205 LYS A C 1
ATOM 1683 O O . LYS A 1 205 ? -6.511 7.625 21.140 1.00 97.56 205 LYS A O 1
ATOM 1688 N N . ALA A 1 206 ? -5.960 8.719 19.260 1.00 97.12 206 ALA A N 1
ATOM 1689 C CA . ALA A 1 206 ? -6.947 9.782 19.427 1.00 97.12 206 ALA A CA 1
ATOM 1690 C C . ALA A 1 206 ? -8.390 9.248 19.444 1.00 97.12 206 ALA A C 1
ATOM 1692 O O . ALA A 1 206 ? -9.205 9.723 20.234 1.00 97.12 206 ALA A O 1
ATOM 1693 N N . ALA A 1 207 ? -8.701 8.219 18.649 1.00 96.75 207 ALA A N 1
ATOM 1694 C CA . ALA A 1 207 ? -9.992 7.533 18.683 1.00 96.75 207 ALA A CA 1
ATOM 1695 C C . ALA A 1 207 ? -10.235 6.797 20.010 1.00 96.75 207 ALA A C 1
ATOM 1697 O O . ALA A 1 207 ? -11.347 6.825 20.544 1.00 96.75 207 ALA A O 1
ATOM 1698 N N . MET A 1 208 ? -9.205 6.156 20.564 1.00 96.31 208 MET A N 1
ATOM 1699 C CA . MET A 1 208 ? -9.287 5.488 21.867 1.00 96.31 208 MET A CA 1
ATOM 1700 C C . MET A 1 208 ? -9.493 6.483 23.014 1.00 96.31 208 MET A C 1
ATOM 1702 O O . MET A 1 208 ? -10.241 6.194 23.943 1.00 96.31 208 MET A O 1
ATOM 1706 N N . GLU A 1 209 ? -8.887 7.665 22.917 1.00 96.56 209 GLU A N 1
ATOM 1707 C CA . GLU A 1 209 ? -8.967 8.733 23.924 1.00 96.56 209 GLU A CA 1
ATOM 1708 C C . GLU A 1 209 ? -10.132 9.701 23.705 1.00 96.56 209 GLU A C 1
ATOM 1710 O O . GLU A 1 209 ? -10.343 10.606 24.508 1.00 96.56 209 GLU A O 1
ATOM 1715 N N . ASN A 1 210 ? -10.883 9.532 22.613 1.00 93.50 210 ASN A N 1
ATOM 1716 C CA . ASN A 1 210 ? -11.921 10.464 22.176 1.00 93.50 210 ASN A CA 1
ATOM 1717 C C . ASN A 1 210 ? -11.409 11.917 22.019 1.00 93.50 210 ASN A C 1
ATOM 1719 O O . ASN A 1 210 ? -12.139 12.879 22.260 1.00 93.50 210 ASN A O 1
ATOM 1723 N N . ASN A 1 211 ? -10.150 12.089 21.605 1.00 94.38 211 ASN A N 1
ATOM 1724 C CA . ASN A 1 211 ? -9.517 13.394 21.419 1.00 94.38 211 ASN A CA 1
ATOM 1725 C C . ASN A 1 211 ? -9.840 13.975 20.033 1.00 94.38 211 ASN A C 1
ATOM 1727 O O . ASN A 1 211 ? -9.024 13.951 19.112 1.00 94.38 211 ASN A O 1
ATOM 1731 N N . THR A 1 212 ? -11.042 14.526 19.884 1.00 89.00 212 THR A N 1
ATOM 1732 C CA . THR A 1 212 ? -11.518 15.085 18.607 1.00 89.00 212 THR A CA 1
ATOM 1733 C C . THR A 1 212 ? -10.741 16.326 18.151 1.00 89.00 212 THR A C 1
ATOM 1735 O O . THR A 1 212 ? -10.819 16.706 16.986 1.00 89.00 212 THR A O 1
ATOM 1738 N N . ALA A 1 213 ? -9.993 16.991 19.036 1.00 89.06 213 ALA A N 1
ATOM 1739 C CA . ALA A 1 213 ? -9.253 18.204 18.685 1.00 89.06 213 ALA A CA 1
ATOM 1740 C C . ALA A 1 213 ? -8.053 17.927 17.759 1.00 89.06 213 ALA A C 1
ATOM 1742 O O . ALA A 1 213 ? -7.684 18.801 16.978 1.00 89.06 213 ALA A O 1
ATOM 1743 N N . LEU A 1 214 ? -7.480 16.718 17.809 1.00 88.69 214 LEU A N 1
ATOM 1744 C CA . LEU A 1 214 ? -6.209 16.401 17.149 1.00 88.69 214 LEU A CA 1
ATOM 1745 C C . LEU A 1 214 ? -6.282 16.386 15.614 1.00 88.69 214 LEU A C 1
ATOM 1747 O O . LEU A 1 214 ? -5.317 16.751 14.956 1.00 88.69 214 LEU A O 1
ATOM 1751 N N . PHE A 1 215 ? -7.429 16.011 15.043 1.00 85.94 215 PHE A N 1
ATOM 1752 C CA . PHE A 1 215 ? -7.642 15.946 13.591 1.00 85.94 215 PHE A CA 1
ATOM 1753 C C . PHE A 1 215 ? -8.756 16.892 13.137 1.00 85.94 215 PHE A C 1
ATOM 1755 O O . PHE A 1 215 ? -9.661 16.498 12.411 1.00 85.94 215 PHE A O 1
ATOM 1762 N N . GLY A 1 216 ? -8.760 18.140 13.611 1.00 81.62 216 GLY A N 1
ATOM 1763 C CA . GLY A 1 216 ? -9.705 19.142 13.103 1.00 81.62 216 GLY A CA 1
ATOM 1764 C C . GLY A 1 216 ? -11.181 18.781 13.323 1.00 81.62 216 GLY A C 1
ATOM 1765 O O . GLY A 1 216 ? -12.014 19.059 12.465 1.00 81.62 216 GLY A O 1
ATOM 1766 N N . LYS A 1 217 ? -11.511 18.187 14.481 1.00 83.44 217 LYS A N 1
ATOM 1767 C CA . LYS A 1 217 ? -12.862 17.747 14.889 1.00 83.44 217 LYS A CA 1
ATOM 1768 C C . LYS A 1 217 ? -13.399 16.487 14.198 1.00 83.44 217 LYS A C 1
ATOM 1770 O O . LYS A 1 217 ? -14.612 16.280 14.220 1.00 83.44 217 LYS A O 1
ATOM 1775 N N . LEU A 1 218 ? -12.543 15.608 13.662 1.00 91.75 218 LEU A N 1
ATO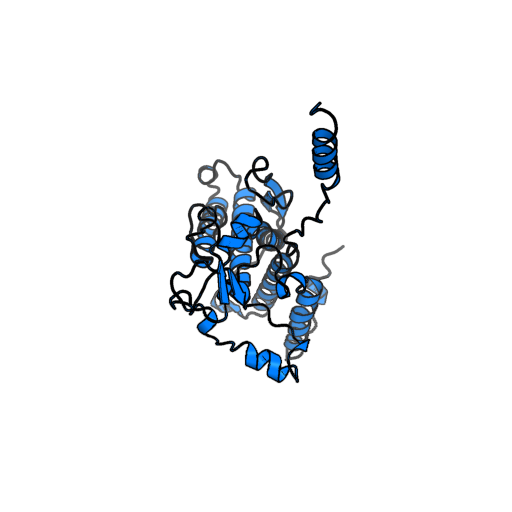M 1776 C CA . LEU A 1 218 ? -12.983 14.241 13.348 1.00 91.75 218 LEU A CA 1
ATOM 1777 C C . LEU A 1 218 ? -13.603 13.587 14.591 1.00 91.75 218 LEU A C 1
ATOM 1779 O O . LEU A 1 218 ? -13.056 13.660 15.694 1.00 91.75 218 LEU A O 1
ATOM 1783 N N . ASN A 1 219 ? -14.749 12.933 14.408 1.00 94.50 219 ASN A N 1
ATOM 1784 C CA . ASN A 1 219 ? -15.364 12.157 15.477 1.00 94.50 219 ASN A CA 1
ATOM 1785 C C . ASN A 1 219 ? -14.606 10.832 15.701 1.00 94.50 219 ASN A C 1
ATOM 1787 O O . ASN A 1 219 ? -13.777 10.414 14.891 1.00 94.50 219 ASN A O 1
ATOM 1791 N N . ARG A 1 220 ? -14.916 10.136 16.801 1.00 95.62 220 ARG A N 1
ATOM 1792 C CA . ARG A 1 220 ? -14.274 8.860 17.159 1.00 95.62 220 ARG A CA 1
ATOM 1793 C C . ARG A 1 220 ? -14.313 7.816 16.038 1.00 95.62 220 ARG A C 1
ATOM 1795 O O . ARG A 1 220 ? -13.314 7.151 15.792 1.00 95.62 220 ARG A O 1
ATOM 1802 N N . SER A 1 221 ? -15.452 7.684 15.360 1.00 96.56 221 SER A N 1
ATOM 1803 C CA . SER A 1 221 ? -15.627 6.740 14.253 1.00 96.56 221 SER A CA 1
ATOM 1804 C C . SER A 1 221 ? -14.726 7.107 13.068 1.00 96.56 221 SER A C 1
ATOM 1806 O O . SER A 1 221 ? -13.990 6.258 12.579 1.00 96.56 221 SER A O 1
ATOM 1808 N N . GLN A 1 222 ? -14.689 8.390 12.697 1.00 96.50 222 GLN A N 1
ATOM 1809 C CA . GLN A 1 222 ? -13.833 8.927 11.634 1.00 96.50 222 GLN A CA 1
ATOM 1810 C C . GLN A 1 222 ? -12.338 8.767 11.914 1.00 96.50 222 GLN A C 1
ATOM 1812 O O . GLN A 1 222 ? -11.573 8.484 10.994 1.00 96.50 222 GLN A O 1
ATOM 1817 N N . MET A 1 223 ? -11.913 8.911 13.171 1.00 97.38 223 MET A N 1
ATOM 1818 C CA . MET A 1 223 ? -10.519 8.678 13.555 1.00 97.38 223 MET A CA 1
ATOM 1819 C C . MET A 1 223 ? -10.127 7.197 13.437 1.00 97.38 223 MET A C 1
ATOM 1821 O O . MET A 1 223 ? -9.027 6.905 12.972 1.00 97.38 223 MET A O 1
ATOM 1825 N N . PHE A 1 224 ? -11.025 6.257 13.760 1.00 97.69 224 PHE A N 1
ATOM 1826 C CA . PHE A 1 224 ? -10.792 4.836 13.470 1.00 97.69 224 PHE A CA 1
ATOM 1827 C C . PHE A 1 224 ? -10.742 4.552 11.966 1.00 97.69 224 PHE A C 1
ATOM 1829 O O . PHE A 1 224 ? -9.819 3.877 11.517 1.00 97.69 224 PHE A O 1
ATOM 1836 N N . GLY A 1 225 ? -11.668 5.105 11.175 1.00 97.50 225 GLY A N 1
ATOM 1837 C CA . GLY A 1 225 ? -11.631 4.967 9.716 1.00 97.50 225 GLY A CA 1
ATOM 1838 C C . GLY A 1 225 ? -10.324 5.491 9.117 1.00 97.50 225 GLY A C 1
ATOM 1839 O O . GLY A 1 225 ? -9.692 4.797 8.325 1.00 97.50 225 GLY A O 1
ATOM 1840 N N . LYS A 1 226 ? -9.849 6.662 9.570 1.00 96.94 226 LYS A N 1
ATOM 1841 C CA . LYS A 1 226 ? -8.539 7.212 9.184 1.00 96.94 226 LYS A CA 1
ATOM 1842 C C . LYS A 1 226 ? -7.390 6.275 9.563 1.00 96.94 226 LYS A C 1
ATOM 1844 O O . LYS A 1 226 ? -6.514 6.031 8.738 1.00 96.94 226 LYS A O 1
ATOM 1849 N N . ALA A 1 227 ? -7.400 5.738 10.783 1.00 98.06 227 ALA A N 1
ATOM 1850 C CA . ALA A 1 227 ? -6.364 4.826 11.259 1.00 98.06 227 ALA A CA 1
ATOM 1851 C C . ALA A 1 227 ? -6.278 3.540 10.424 1.00 98.06 227 ALA A C 1
ATOM 1853 O O . ALA A 1 227 ? -5.189 3.118 10.038 1.00 98.06 227 ALA A O 1
ATOM 1854 N N . PHE A 1 228 ? -7.422 2.925 10.123 1.00 98.38 228 PHE A N 1
ATOM 1855 C CA . PHE A 1 228 ? -7.471 1.683 9.354 1.00 98.38 228 PHE A CA 1
ATOM 1856 C C . PHE A 1 228 ? -7.171 1.901 7.875 1.00 98.38 228 PHE A C 1
ATOM 1858 O O . PHE A 1 228 ? -6.449 1.100 7.285 1.00 98.38 228 PHE A O 1
ATOM 1865 N N . ARG A 1 229 ? -7.633 3.014 7.296 1.00 97.56 229 ARG A N 1
ATOM 1866 C CA . ARG A 1 229 ? -7.232 3.424 5.947 1.00 97.56 229 ARG A CA 1
ATOM 1867 C C . ARG A 1 229 ? -5.715 3.596 5.853 1.00 97.56 229 ARG A C 1
ATOM 1869 O O . ARG A 1 229 ? -5.116 3.045 4.940 1.00 97.56 229 ARG A O 1
ATOM 1876 N N . ALA A 1 230 ? -5.096 4.284 6.816 1.00 98.19 230 ALA A N 1
ATOM 1877 C CA . ALA A 1 230 ? -3.647 4.490 6.850 1.00 98.19 230 ALA A CA 1
ATOM 1878 C C . ALA A 1 230 ? -2.855 3.174 6.927 1.00 98.19 230 ALA A C 1
ATOM 1880 O O . ALA A 1 230 ? -1.841 3.007 6.251 1.00 98.19 230 ALA A O 1
ATOM 1881 N N . LEU A 1 231 ? -3.345 2.193 7.694 1.00 98.25 231 LEU A N 1
ATOM 1882 C CA . LEU A 1 231 ? -2.776 0.845 7.678 1.00 98.25 231 LEU A CA 1
ATOM 1883 C C . LEU A 1 231 ? -2.919 0.190 6.292 1.00 98.25 231 LEU A C 1
ATOM 1885 O O . LEU A 1 231 ? -1.955 -0.391 5.803 1.00 98.25 231 LEU A O 1
ATOM 1889 N N . GLY A 1 232 ? -4.076 0.316 5.637 1.00 98.12 232 GLY A N 1
ATOM 1890 C CA . GLY A 1 232 ? -4.284 -0.183 4.274 1.00 98.12 232 GLY A CA 1
ATOM 1891 C C . GLY A 1 232 ? -3.354 0.460 3.236 1.00 98.12 232 GLY A C 1
ATOM 1892 O O . GLY A 1 232 ? -2.777 -0.255 2.419 1.00 98.12 232 GLY A O 1
ATOM 1893 N N . GLU A 1 233 ? -3.154 1.779 3.294 1.00 97.44 233 GLU A N 1
ATOM 1894 C CA . GLU A 1 233 ? -2.219 2.495 2.411 1.00 97.44 233 GLU A CA 1
ATOM 1895 C C . GLU A 1 233 ? -0.757 2.117 2.696 1.00 97.44 233 GLU A C 1
ATOM 1897 O O . GLU A 1 233 ? 0.045 1.943 1.783 1.00 97.44 233 GLU A O 1
ATOM 1902 N N . THR A 1 234 ? -0.408 1.879 3.963 1.00 97.81 234 THR A N 1
ATOM 1903 C CA . THR A 1 234 ? 0.916 1.346 4.317 1.00 97.81 234 THR A CA 1
ATOM 1904 C C . THR A 1 234 ? 1.112 -0.057 3.727 1.00 97.81 234 THR A C 1
ATOM 1906 O O . THR A 1 234 ? 2.163 -0.355 3.164 1.00 97.81 234 THR A O 1
ATOM 1909 N N . MET A 1 235 ? 0.101 -0.931 3.819 1.00 97.62 235 MET A N 1
ATOM 1910 C CA . MET A 1 235 ? 0.151 -2.278 3.235 1.00 97.62 235 MET A CA 1
ATOM 1911 C C . MET A 1 235 ? 0.275 -2.251 1.707 1.00 97.62 235 MET A C 1
ATOM 1913 O O . MET A 1 235 ? 0.972 -3.101 1.155 1.00 97.62 235 MET A O 1
ATOM 1917 N N . HIS A 1 236 ? -0.347 -1.272 1.041 1.00 95.69 236 HIS A N 1
ATOM 1918 C CA . HIS A 1 236 ? -0.189 -1.050 -0.395 1.00 95.69 236 HIS A CA 1
ATOM 1919 C C . HIS A 1 236 ? 1.287 -0.858 -0.759 1.00 95.69 236 HIS A C 1
ATOM 1921 O O . HIS A 1 236 ? 1.823 -1.633 -1.546 1.00 95.69 236 HIS A O 1
ATOM 1927 N N . LEU A 1 237 ? 1.966 0.093 -0.111 1.00 94.50 237 LEU A N 1
ATOM 1928 C CA . LEU A 1 237 ? 3.368 0.409 -0.406 1.00 94.50 237 LEU A CA 1
ATOM 1929 C C . LEU A 1 237 ? 4.313 -0.740 -0.039 1.00 94.50 237 LEU A C 1
ATOM 1931 O O . LEU A 1 237 ? 5.300 -0.993 -0.725 1.00 94.50 237 LEU A O 1
ATOM 1935 N N . MET A 1 238 ? 3.988 -1.508 1.004 1.00 94.50 238 MET A N 1
ATOM 1936 C CA . MET A 1 238 ? 4.701 -2.754 1.301 1.00 94.50 238 MET A CA 1
ATOM 1937 C C . MET A 1 238 ? 4.569 -3.790 0.173 1.00 94.50 238 MET A C 1
ATOM 1939 O O . MET A 1 238 ? 5.509 -4.550 -0.061 1.00 94.50 238 MET A O 1
ATOM 1943 N N . ALA A 1 239 ? 3.422 -3.845 -0.511 1.00 93.00 239 ALA A N 1
ATOM 1944 C CA . ALA A 1 239 ? 3.218 -4.728 -1.655 1.00 93.00 239 ALA A CA 1
ATOM 1945 C C . ALA A 1 239 ? 3.955 -4.229 -2.909 1.00 93.00 239 ALA A C 1
ATOM 1947 O O . ALA A 1 239 ? 4.538 -5.056 -3.611 1.00 93.00 239 ALA A O 1
ATOM 1948 N N . ASP A 1 240 ? 4.019 -2.915 -3.141 1.00 92.50 240 ASP A N 1
ATOM 1949 C CA . ASP A 1 240 ? 4.844 -2.333 -4.212 1.00 92.50 240 ASP A CA 1
ATOM 1950 C C . ASP A 1 240 ? 6.317 -2.685 -4.035 1.00 92.50 240 ASP A C 1
ATOM 1952 O O . ASP A 1 240 ? 6.972 -3.134 -4.969 1.00 92.50 240 ASP A O 1
ATOM 1956 N N . MET A 1 241 ? 6.835 -2.639 -2.807 1.00 90.94 241 MET A N 1
ATOM 1957 C CA . MET A 1 241 ? 8.211 -3.066 -2.525 1.00 90.94 241 MET A CA 1
ATOM 1958 C C . MET A 1 241 ? 8.460 -4.572 -2.730 1.00 90.94 241 MET A C 1
ATOM 1960 O O . MET A 1 241 ? 9.608 -5.013 -2.735 1.00 90.94 241 MET A O 1
ATOM 1964 N N . ALA A 1 242 ? 7.415 -5.382 -2.921 1.00 90.81 242 ALA A N 1
ATOM 1965 C CA . ALA A 1 242 ? 7.537 -6.778 -3.345 1.00 90.81 242 ALA A CA 1
ATOM 1966 C C . ALA A 1 242 ? 7.444 -6.950 -4.876 1.00 90.81 242 ALA A C 1
ATOM 1968 O O . ALA A 1 242 ? 7.639 -8.058 -5.388 1.00 90.81 242 ALA A O 1
ATOM 1969 N N . GLN A 1 243 ? 7.156 -5.877 -5.612 1.00 88.12 243 GLN A N 1
ATOM 1970 C CA . GLN A 1 243 ? 7.031 -5.858 -7.060 1.00 88.12 243 GLN A CA 1
ATOM 1971 C C . GLN A 1 243 ? 8.371 -5.389 -7.692 1.00 88.12 243 GLN A C 1
ATOM 1973 O O . GLN A 1 243 ? 8.940 -4.360 -7.313 1.00 88.12 243 GLN A O 1
ATOM 1978 N N . PRO A 1 244 ? 8.946 -6.152 -8.647 1.00 85.75 244 PRO A N 1
ATOM 1979 C CA . PRO A 1 244 ? 10.293 -5.874 -9.160 1.00 85.75 244 PRO A CA 1
ATOM 1980 C C . PRO A 1 244 ? 10.492 -4.554 -9.911 1.00 85.75 244 PRO A C 1
ATOM 1982 O O . PRO A 1 244 ? 11.633 -4.155 -10.111 1.00 85.75 244 PRO A O 1
ATOM 1985 N N . ALA A 1 245 ? 9.448 -3.928 -10.442 1.00 82.62 245 ALA A N 1
ATOM 1986 C CA . ALA A 1 245 ? 9.547 -2.647 -11.134 1.00 82.62 245 ALA A CA 1
ATOM 1987 C C . ALA A 1 245 ? 9.695 -1.479 -10.140 1.00 82.62 245 ALA A C 1
ATOM 1989 O O . ALA A 1 245 ? 10.581 -0.642 -10.328 1.00 82.62 245 ALA A O 1
ATOM 1990 N N . HIS A 1 246 ? 8.944 -1.493 -9.034 1.00 87.25 246 HIS A N 1
ATOM 1991 C CA . HIS A 1 246 ? 9.042 -0.503 -7.949 1.00 87.25 246 HIS A CA 1
ATOM 1992 C C . HIS A 1 246 ? 10.382 -0.543 -7.206 1.00 87.25 246 HIS A C 1
ATOM 1994 O O . HIS A 1 246 ? 10.868 0.492 -6.751 1.00 87.25 246 HIS A O 1
ATOM 2000 N N . THR A 1 247 ? 11.028 -1.712 -7.147 1.00 88.06 247 THR A N 1
ATOM 2001 C CA . THR A 1 247 ? 12.354 -1.876 -6.517 1.00 88.06 247 THR A CA 1
ATOM 2002 C C . THR A 1 247 ? 13.549 -1.675 -7.445 1.00 88.06 247 THR A C 1
ATOM 2004 O O . THR A 1 247 ? 14.672 -1.537 -6.971 1.00 88.06 247 THR A O 1
ATOM 2007 N N . ARG A 1 248 ? 13.336 -1.638 -8.767 1.00 79.56 248 ARG A N 1
ATOM 2008 C CA . ARG A 1 248 ? 14.398 -1.375 -9.763 1.00 79.56 248 ARG A CA 1
ATOM 2009 C C . ARG A 1 248 ? 14.360 0.037 -10.343 1.00 79.56 248 ARG A C 1
ATOM 2011 O O . ARG A 1 248 ? 15.189 0.376 -11.184 1.00 79.56 248 ARG A O 1
ATOM 2018 N N . GLY A 1 249 ? 13.399 0.860 -9.920 1.00 76.81 249 GLY A N 1
ATOM 2019 C CA . GLY A 1 249 ? 13.215 2.192 -10.493 1.00 76.81 249 GLY A CA 1
ATOM 2020 C C . GLY A 1 249 ? 12.657 2.164 -11.922 1.00 76.81 249 GLY A C 1
ATOM 2021 O O . GLY A 1 249 ? 12.832 3.131 -12.667 1.00 76.81 249 GLY A O 1
ATOM 2022 N N . ASP A 1 250 ? 11.982 1.081 -12.325 1.00 75.38 250 ASP A N 1
ATOM 2023 C CA . ASP A 1 250 ? 11.414 0.906 -13.666 1.00 75.38 250 ASP A CA 1
ATOM 2024 C C . ASP A 1 250 ? 10.133 1.749 -13.804 1.00 75.38 250 ASP A C 1
ATOM 2026 O O . ASP A 1 250 ? 9.041 1.214 -13.913 1.00 75.38 250 ASP A O 1
ATOM 2030 N N . SER A 1 251 ? 10.222 3.082 -13.793 1.00 73.62 251 SER A N 1
ATOM 2031 C CA . SER A 1 251 ? 9.026 3.939 -13.860 1.00 73.62 251 SER A CA 1
ATOM 2032 C C . SER A 1 251 ? 8.157 3.633 -15.088 1.00 73.62 251 SER A C 1
ATOM 2034 O O . SER A 1 251 ? 8.606 3.732 -16.236 1.00 73.62 251 SER A O 1
ATOM 2036 N N . HIS A 1 252 ? 6.887 3.309 -14.846 1.00 64.56 252 HIS A N 1
ATOM 2037 C CA . HIS A 1 252 ? 5.959 2.789 -15.853 1.00 64.56 252 HIS A CA 1
ATOM 2038 C C . HIS A 1 252 ? 4.621 3.531 -15.863 1.00 64.56 252 HIS A C 1
ATOM 2040 O O . HIS A 1 252 ? 3.549 2.927 -15.888 1.00 64.56 252 HIS A O 1
ATOM 2046 N N . SER A 1 253 ? 4.677 4.862 -15.944 1.00 54.31 253 SER A N 1
ATOM 2047 C CA . SER A 1 253 ? 3.528 5.754 -15.722 1.00 54.31 253 SER A CA 1
ATOM 2048 C C . SER A 1 253 ? 2.309 5.625 -16.659 1.00 54.31 253 SER A C 1
ATOM 2050 O O . SER A 1 253 ? 1.361 6.395 -16.564 1.00 54.31 253 SER A O 1
ATOM 2052 N N . MET A 1 254 ? 2.310 4.686 -17.605 1.00 51.78 254 MET A N 1
ATOM 2053 C CA . MET A 1 254 ? 1.157 4.374 -18.467 1.00 51.78 254 MET A CA 1
ATOM 2054 C C . MET A 1 254 ? 0.998 2.871 -18.756 1.00 51.78 254 MET A C 1
ATOM 2056 O O . MET A 1 254 ? -0.039 2.429 -19.273 1.00 51.78 254 MET A O 1
ATOM 2060 N N . TYR A 1 255 ? 2.029 2.064 -18.498 1.00 56.44 255 TYR A N 1
ATOM 2061 C CA . TYR A 1 255 ? 2.056 0.660 -18.891 1.00 56.44 255 TYR A CA 1
ATOM 2062 C C . TYR A 1 255 ? 3.107 -0.118 -18.099 1.00 56.44 255 TYR A C 1
ATOM 2064 O O . TYR A 1 255 ? 4.292 -0.021 -18.406 1.00 56.44 255 TYR A O 1
ATOM 2072 N N . GLU A 1 256 ? 2.648 -0.950 -17.165 1.00 68.50 256 GLU A N 1
ATOM 2073 C CA . GLU A 1 256 ? 3.434 -2.028 -16.565 1.00 68.50 256 GLU A CA 1
ATOM 2074 C C . GLU A 1 256 ? 2.756 -3.370 -16.910 1.00 68.50 256 GLU A C 1
ATOM 2076 O O . GLU A 1 256 ? 1.556 -3.542 -16.662 1.00 68.50 256 GLU A O 1
ATOM 2081 N N . PRO A 1 257 ? 3.449 -4.291 -17.603 1.00 70.56 257 PRO A N 1
ATOM 2082 C CA . PRO A 1 257 ? 2.840 -5.522 -18.096 1.00 70.56 257 PRO A CA 1
ATOM 2083 C C . PRO A 1 257 ? 2.477 -6.527 -16.994 1.00 70.56 257 PRO A C 1
ATOM 2085 O O . PRO A 1 257 ? 1.535 -7.288 -17.181 1.00 70.56 257 PRO A O 1
ATOM 2088 N N . ILE A 1 258 ? 3.196 -6.583 -15.878 1.00 75.06 258 ILE A N 1
ATOM 2089 C CA . ILE A 1 258 ? 2.888 -7.459 -14.742 1.00 75.06 258 ILE A CA 1
ATOM 2090 C C . ILE A 1 258 ? 1.642 -6.944 -14.018 1.00 75.06 258 ILE A C 1
ATOM 2092 O O . ILE A 1 258 ? 0.658 -7.673 -13.923 1.00 75.06 258 ILE A O 1
ATOM 2096 N N . GLU A 1 259 ? 1.631 -5.690 -13.581 1.00 77.19 259 GLU A N 1
ATOM 2097 C CA . GLU A 1 259 ? 0.540 -5.081 -12.821 1.00 77.19 259 GLU A CA 1
ATOM 2098 C C . GLU A 1 259 ? -0.783 -5.122 -13.600 1.00 77.19 259 GLU A C 1
ATOM 2100 O O . GLU A 1 259 ? -1.826 -5.468 -13.047 1.00 77.19 259 GLU A O 1
ATOM 2105 N N . LYS A 1 260 ? -0.747 -4.902 -14.924 1.00 77.38 260 LYS A N 1
ATOM 2106 C CA . LYS A 1 260 ? -1.943 -5.023 -15.779 1.00 77.38 260 LYS A CA 1
ATOM 2107 C C . LYS A 1 260 ? -2.505 -6.439 -15.866 1.00 77.38 260 LYS A C 1
ATOM 2109 O O . LYS A 1 260 ? -3.701 -6.589 -16.113 1.00 77.38 260 LYS A O 1
ATOM 2114 N N . ASN A 1 261 ? -1.669 -7.461 -15.707 1.00 81.62 261 ASN A N 1
ATOM 2115 C CA . ASN A 1 261 ? -2.070 -8.863 -15.835 1.00 81.62 261 ASN A CA 1
ATOM 2116 C C . ASN A 1 261 ? -2.356 -9.533 -14.481 1.00 81.62 261 ASN A C 1
ATOM 2118 O O . ASN A 1 261 ? -3.030 -10.564 -14.442 1.00 81.62 261 ASN A O 1
ATOM 2122 N N . VAL A 1 262 ? -1.893 -8.956 -13.370 1.00 83.75 262 VAL A N 1
ATOM 2123 C CA . VAL A 1 262 ? -2.190 -9.438 -12.018 1.00 83.75 262 VAL A CA 1
ATOM 2124 C C . VAL A 1 262 ? -3.541 -8.877 -11.566 1.00 83.75 262 VAL A C 1
ATOM 2126 O O . VAL A 1 262 ? -3.647 -7.778 -11.035 1.00 83.75 262 VAL A O 1
ATOM 2129 N N . LYS A 1 263 ? -4.601 -9.655 -11.802 1.00 85.81 263 LYS A N 1
ATOM 2130 C CA . LYS A 1 263 ? -5.986 -9.318 -11.425 1.00 85.81 263 LYS A CA 1
ATOM 2131 C C . LYS A 1 263 ? -6.437 -10.022 -10.148 1.00 85.81 263 LYS A C 1
ATOM 2133 O O . LYS A 1 263 ? -5.849 -11.034 -9.748 1.00 85.81 263 LYS A O 1
ATOM 2138 N N . ALA A 1 264 ? -7.522 -9.534 -9.543 1.00 84.56 264 ALA A N 1
ATOM 2139 C CA . ALA A 1 264 ? -8.051 -10.071 -8.286 1.00 84.56 264 ALA A CA 1
ATOM 2140 C C . ALA A 1 264 ? -8.272 -11.594 -8.324 1.00 84.56 264 ALA A C 1
ATOM 2142 O O . ALA A 1 264 ? -7.895 -12.300 -7.388 1.00 84.56 264 ALA A O 1
ATOM 2143 N N . ASP A 1 265 ? -8.814 -12.131 -9.419 1.00 85.62 265 ASP A N 1
ATOM 2144 C CA . ASP A 1 265 ? -9.069 -13.571 -9.556 1.00 85.62 265 ASP A CA 1
ATOM 2145 C C . ASP A 1 265 ? -7.785 -14.409 -9.583 1.00 85.62 265 ASP A C 1
ATOM 2147 O O . ASP A 1 265 ? -7.739 -15.509 -9.024 1.00 85.62 265 ASP A O 1
ATOM 2151 N N . MET A 1 266 ? -6.715 -13.881 -10.183 1.00 87.81 266 MET A N 1
ATOM 2152 C CA . MET A 1 266 ? -5.406 -14.532 -10.177 1.00 87.81 266 MET A CA 1
ATOM 2153 C C . MET A 1 266 ? -4.840 -14.587 -8.756 1.00 87.81 266 MET A C 1
ATOM 2155 O O . MET A 1 266 ? -4.390 -15.647 -8.314 1.00 87.81 266 MET A O 1
ATOM 2159 N N . ILE A 1 267 ? -4.925 -13.474 -8.023 1.00 85.75 267 ILE A N 1
ATOM 2160 C CA . ILE A 1 267 ? -4.469 -13.373 -6.633 1.00 85.75 267 ILE A CA 1
ATOM 2161 C C . ILE A 1 267 ? -5.253 -14.352 -5.751 1.00 85.75 267 ILE A C 1
ATOM 2163 O O . ILE A 1 267 ? -4.648 -15.180 -5.064 1.00 85.75 267 ILE A O 1
ATOM 2167 N N . LYS A 1 268 ? -6.592 -14.338 -5.831 1.00 85.12 268 LYS A N 1
ATOM 2168 C CA . LYS A 1 268 ? -7.468 -15.280 -5.114 1.00 85.12 268 LYS A CA 1
ATOM 2169 C C . LYS A 1 268 ? -7.109 -16.726 -5.418 1.00 85.12 268 LYS A C 1
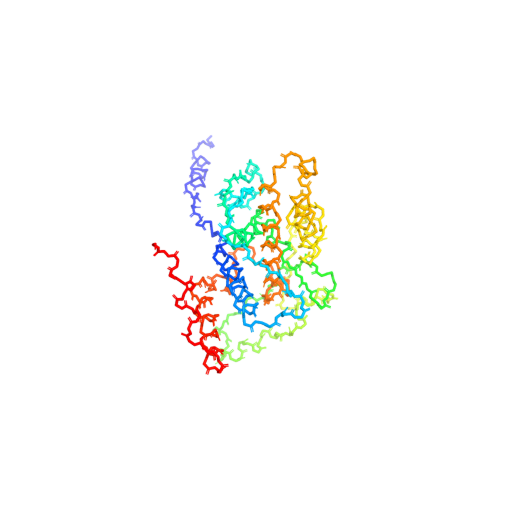ATOM 2171 O O . LYS A 1 268 ? -7.057 -17.550 -4.507 1.00 85.12 268 LYS A O 1
ATOM 2176 N N . LYS A 1 269 ? -6.837 -17.053 -6.684 1.00 85.19 269 LYS A N 1
ATOM 2177 C CA . LYS A 1 269 ? -6.447 -18.407 -7.086 1.00 85.19 269 LYS A CA 1
ATOM 2178 C C . LYS A 1 269 ? -5.120 -18.818 -6.452 1.00 85.19 269 LYS A C 1
ATOM 2180 O O . LYS A 1 269 ? -5.045 -19.912 -5.900 1.00 85.19 269 LYS A O 1
ATOM 2185 N N . ILE A 1 270 ? -4.094 -17.970 -6.507 1.00 81.75 270 ILE A N 1
ATOM 21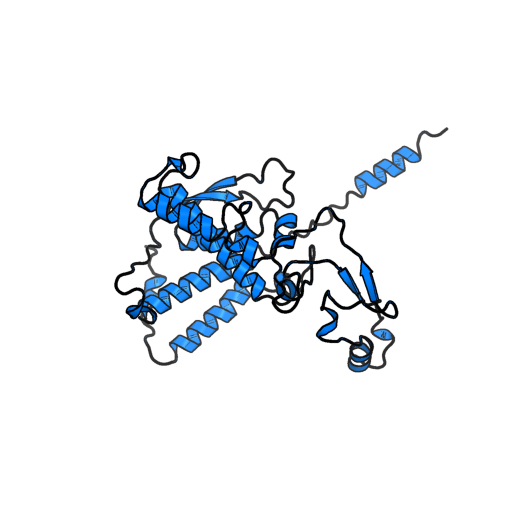86 C CA . ILE A 1 270 ? -2.752 -18.285 -5.991 1.00 81.75 270 ILE A CA 1
ATOM 2187 C C . ILE A 1 270 ? -2.763 -18.382 -4.461 1.00 81.75 270 ILE A C 1
ATOM 2189 O O . ILE A 1 270 ? -2.335 -19.393 -3.898 1.00 81.75 270 ILE A O 1
ATOM 2193 N N . ILE A 1 271 ? -3.285 -17.360 -3.782 1.00 74.25 271 ILE A N 1
ATOM 2194 C CA . ILE A 1 271 ? -3.313 -17.302 -2.317 1.00 74.25 271 ILE A CA 1
ATOM 2195 C C . ILE A 1 271 ? -4.305 -18.335 -1.770 1.00 74.25 271 ILE A C 1
ATOM 2197 O O . ILE A 1 271 ? -3.950 -19.137 -0.905 1.00 74.25 271 ILE A O 1
ATOM 2201 N N . GLY A 1 272 ? -5.512 -18.413 -2.333 1.00 64.38 272 GLY A N 1
ATOM 2202 C CA . GLY A 1 272 ? -6.534 -19.380 -1.931 1.00 64.38 272 GLY A CA 1
ATOM 2203 C C . GLY A 1 272 ? -6.108 -20.840 -2.129 1.00 64.38 272 GLY A C 1
ATOM 2204 O O . GLY A 1 272 ? -6.384 -21.680 -1.270 1.00 64.38 272 GLY A O 1
ATOM 2205 N N . ALA A 1 273 ? -5.382 -21.168 -3.206 1.00 59.28 273 ALA A N 1
ATOM 2206 C CA . ALA A 1 273 ? -4.818 -22.509 -3.393 1.00 59.28 273 ALA A CA 1
ATOM 2207 C C . ALA A 1 273 ? -3.747 -22.840 -2.340 1.00 59.28 273 ALA A C 1
ATOM 2209 O O . ALA A 1 273 ? -3.745 -23.946 -1.795 1.00 59.28 273 ALA A O 1
ATOM 2210 N N . ARG A 1 274 ? -2.886 -21.873 -1.993 1.00 58.69 274 ARG A N 1
ATOM 2211 C CA . ARG A 1 274 ? -1.855 -22.030 -0.955 1.00 58.69 274 ARG A CA 1
ATOM 2212 C C . ARG A 1 274 ? -2.457 -22.214 0.442 1.00 58.69 274 ARG A C 1
ATOM 2214 O O . ARG A 1 274 ? -1.945 -22.991 1.245 1.00 58.69 274 ARG A O 1
ATOM 2221 N N . HIS A 1 275 ? -3.584 -21.564 0.722 1.00 54.34 275 HIS A N 1
ATOM 2222 C CA . HIS A 1 275 ? -4.348 -21.788 1.950 1.00 54.34 275 HIS A CA 1
ATOM 2223 C C . HIS A 1 275 ? -4.936 -23.201 2.028 1.00 54.34 275 HIS A C 1
ATOM 2225 O O . HIS A 1 275 ? -4.825 -23.850 3.069 1.00 54.34 275 HIS A O 1
ATOM 2231 N N . LYS A 1 276 ? -5.487 -23.719 0.920 1.00 53.72 276 LYS A N 1
ATOM 2232 C CA . LYS A 1 276 ? -5.981 -25.104 0.850 1.00 53.72 276 LYS A CA 1
ATOM 2233 C C . LYS A 1 276 ? -4.859 -26.121 1.083 1.00 53.72 276 LYS A C 1
ATOM 2235 O O . LYS A 1 276 ? -5.044 -27.039 1.880 1.00 53.72 276 LYS A O 1
ATOM 2240 N N . SER A 1 277 ? -3.679 -25.930 0.486 1.00 48.41 277 SER A N 1
ATOM 2241 C CA . SER A 1 277 ? -2.541 -26.842 0.690 1.00 48.41 277 SER A CA 1
ATOM 2242 C C . SER A 1 277 ? -1.986 -26.807 2.121 1.00 48.41 277 SER A C 1
ATOM 2244 O O . SER A 1 277 ? -1.595 -27.842 2.658 1.00 48.41 277 SER A O 1
ATOM 2246 N N . LEU A 1 278 ? -1.993 -25.640 2.776 1.00 46.47 278 LEU A N 1
ATOM 2247 C CA . LEU A 1 278 ? -1.603 -25.518 4.187 1.00 46.47 278 LEU A CA 1
ATOM 2248 C C . LEU A 1 278 ? -2.640 -26.158 5.128 1.00 46.47 278 LEU A C 1
ATOM 2250 O O . LEU A 1 278 ? -2.261 -26.756 6.128 1.00 46.47 278 LEU A O 1
ATOM 2254 N N . SER A 1 279 ? -3.930 -26.121 4.777 1.00 44.12 279 SER A N 1
ATOM 2255 C CA . SER A 1 279 ? -4.999 -26.785 5.543 1.00 44.12 279 SER A CA 1
ATOM 2256 C C . SER A 1 279 ? -5.030 -28.316 5.400 1.00 44.12 279 SER A C 1
ATOM 2258 O O . SER A 1 279 ? -5.563 -29.004 6.271 1.00 44.12 279 SER A O 1
ATOM 2260 N N . SER A 1 280 ? -4.419 -28.877 4.347 1.00 45.62 280 SER A N 1
ATOM 2261 C CA . SER A 1 280 ? -4.259 -30.334 4.186 1.00 45.62 280 SER A CA 1
ATOM 2262 C C . SER A 1 280 ? -3.111 -30.931 5.013 1.00 45.62 280 SER A C 1
ATOM 2264 O O . SER A 1 280 ? -3.046 -32.146 5.192 1.00 45.62 280 SER A O 1
ATOM 2266 N N . GLY A 1 281 ? -2.232 -30.095 5.574 1.00 43.91 281 GLY A N 1
ATOM 2267 C CA . GLY A 1 281 ? -1.201 -30.504 6.523 1.00 43.91 281 GLY A CA 1
ATOM 2268 C C . GLY A 1 281 ? -1.680 -30.346 7.964 1.00 43.91 281 GLY A C 1
ATOM 2269 O O . GLY A 1 281 ? -1.358 -29.355 8.601 1.00 43.91 281 GLY A O 1
ATOM 2270 N N . ARG A 1 282 ? -2.438 -31.324 8.483 1.00 39.97 282 ARG A N 1
ATOM 2271 C CA . ARG A 1 282 ? -2.740 -31.494 9.924 1.00 39.97 282 ARG A CA 1
ATOM 2272 C C . ARG A 1 282 ? -3.217 -30.211 10.655 1.00 39.97 282 ARG A C 1
ATOM 2274 O O . ARG A 1 282 ? -2.522 -29.705 11.522 1.00 39.97 282 ARG A O 1
ATOM 2281 N N . CYS A 1 283 ? -4.428 -29.728 10.349 1.00 35.56 283 CYS A N 1
ATOM 2282 C CA . CYS A 1 283 ? -5.441 -29.315 11.347 1.00 35.56 283 CYS A CA 1
ATOM 2283 C C . CYS A 1 283 ? -6.695 -28.702 10.686 1.00 35.56 283 CYS A C 1
ATOM 2285 O O . CYS A 1 283 ? -6.700 -27.566 10.232 1.00 35.56 283 CYS A O 1
ATOM 2287 N N . GLN A 1 284 ? -7.775 -29.488 10.737 1.00 42.09 284 GLN A N 1
ATOM 2288 C CA . GLN A 1 284 ? -9.194 -29.106 10.782 1.00 42.09 284 GLN A CA 1
ATOM 2289 C C . GLN A 1 284 ? -9.825 -28.327 9.607 1.00 42.09 284 GLN A C 1
ATOM 2291 O O . GLN A 1 284 ? -9.987 -27.110 9.611 1.00 42.09 284 GLN A O 1
ATOM 2296 N N . ASN A 1 285 ? -10.434 -29.123 8.724 1.00 37.34 285 ASN A N 1
ATOM 2297 C CA . ASN A 1 285 ? -11.489 -28.799 7.750 1.00 37.34 285 ASN A CA 1
ATOM 2298 C C . ASN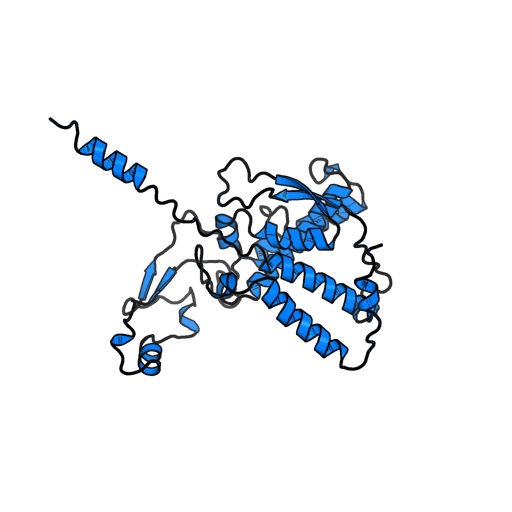 A 1 285 ? -12.826 -28.271 8.345 1.00 37.34 285 ASN A C 1
ATOM 2300 O O . ASN A 1 285 ? -13.858 -28.331 7.679 1.00 37.34 285 ASN A O 1
ATOM 2304 N N . LEU A 1 286 ? -12.859 -27.757 9.580 1.00 39.97 286 LEU A N 1
ATOM 2305 C CA . LEU A 1 286 ? -14.105 -27.325 10.242 1.00 39.97 286 LEU A CA 1
ATOM 2306 C C . LEU A 1 286 ? -14.259 -25.805 10.413 1.00 39.97 286 LEU A C 1
ATOM 2308 O O . LEU A 1 286 ? -15.370 -25.341 10.659 1.00 39.97 286 LEU A O 1
ATOM 2312 N N . MET A 1 287 ? -13.194 -25.018 10.240 1.00 42.06 287 MET A N 1
ATOM 2313 C CA . MET A 1 287 ? -13.222 -23.582 10.573 1.00 42.06 287 MET A CA 1
ATOM 2314 C C . MET A 1 287 ? -13.718 -22.685 9.423 1.00 42.06 287 MET A C 1
ATOM 2316 O O . MET A 1 287 ? -14.376 -21.678 9.669 1.00 42.06 287 MET A O 1
ATOM 2320 N N . TRP A 1 288 ? -13.504 -23.067 8.158 1.00 40.09 288 TRP A N 1
ATOM 2321 C CA . TRP A 1 288 ? -13.836 -22.199 7.013 1.00 40.09 288 TRP A CA 1
ATOM 2322 C C . TRP A 1 288 ? -15.307 -22.234 6.571 1.00 40.09 288 TRP A C 1
ATOM 2324 O O . TRP A 1 288 ? -15.802 -21.244 6.039 1.00 40.09 288 TRP A O 1
ATOM 2334 N N . LYS A 1 289 ? -16.054 -23.315 6.848 1.00 37.78 289 LYS A N 1
ATOM 2335 C CA . LYS A 1 289 ? -17.509 -23.336 6.588 1.00 37.78 289 LYS A CA 1
ATOM 2336 C C . LYS A 1 289 ? -18.302 -22.440 7.546 1.00 37.78 289 LYS A C 1
ATOM 2338 O O . LYS A 1 289 ? -19.401 -22.034 7.198 1.00 37.78 289 LYS A O 1
ATOM 2343 N N . LYS A 1 290 ? -17.765 -22.118 8.731 1.00 39.38 290 LYS A N 1
ATOM 2344 C CA . LYS A 1 290 ? -18.429 -21.212 9.683 1.00 39.38 290 LYS A CA 1
ATOM 2345 C C . LYS A 1 290 ? -18.138 -19.735 9.410 1.00 39.38 290 LYS A C 1
ATOM 2347 O O . LYS A 1 290 ? -19.030 -18.925 9.610 1.00 39.38 290 LYS A O 1
ATOM 2352 N N . ALA A 1 291 ? -16.954 -19.389 8.901 1.00 38.03 291 ALA A N 1
ATOM 2353 C CA . ALA A 1 291 ? -16.608 -17.997 8.596 1.00 38.03 291 ALA A CA 1
ATOM 2354 C C . ALA A 1 291 ? -17.377 -17.420 7.387 1.00 38.03 291 ALA A C 1
ATOM 2356 O O . ALA A 1 291 ? -17.626 -16.221 7.344 1.00 38.03 291 ALA A O 1
ATOM 2357 N N . LEU A 1 292 ? -17.802 -18.267 6.441 1.00 36.25 292 LEU A N 1
ATOM 2358 C CA . LEU A 1 292 ? -18.592 -17.862 5.267 1.00 36.25 292 LEU A CA 1
ATOM 2359 C C . LEU A 1 292 ? -20.119 -17.929 5.474 1.00 36.25 292 LEU A C 1
ATOM 2361 O O . LEU A 1 292 ? -20.854 -17.469 4.610 1.00 36.25 292 LEU A O 1
ATOM 2365 N N . ASN A 1 293 ? -20.603 -18.470 6.600 1.00 31.48 293 ASN A N 1
ATOM 2366 C CA . ASN A 1 293 ? -22.038 -18.673 6.857 1.00 31.48 293 ASN A CA 1
ATOM 2367 C C . ASN A 1 293 ? -22.669 -17.647 7.817 1.00 31.48 293 ASN A C 1
ATOM 2369 O O . ASN A 1 293 ? -23.773 -17.873 8.302 1.00 31.48 293 ASN A O 1
ATOM 2373 N N . CYS A 1 294 ? -22.040 -16.493 8.052 1.00 30.06 294 CYS A N 1
ATOM 2374 C CA . CYS A 1 294 ? -22.743 -15.338 8.628 1.00 30.06 294 CYS A CA 1
ATOM 2375 C C . CYS A 1 294 ? -23.452 -14.535 7.522 1.00 30.06 294 CYS A C 1
ATOM 2377 O O . CYS A 1 294 ? -23.181 -13.355 7.324 1.00 30.06 294 CYS A O 1
AT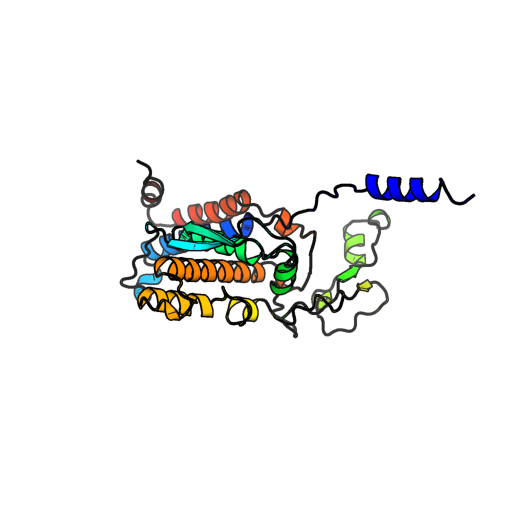OM 2379 N N . GLN A 1 295 ? -24.341 -15.198 6.783 1.00 32.84 295 GLN A N 1
ATOM 2380 C CA . GLN A 1 295 ? -25.414 -14.577 6.008 1.00 32.84 295 GLN A CA 1
ATOM 2381 C C . GLN A 1 295 ? -26.669 -15.437 6.184 1.00 32.84 295 GLN A C 1
ATOM 2383 O O . GLN A 1 295 ? -26.833 -16.450 5.502 1.00 32.84 295 GLN A O 1
ATOM 2388 N N . ASN A 1 296 ? -27.463 -15.026 7.180 1.00 31.31 296 ASN A N 1
ATOM 2389 C CA . ASN A 1 296 ? -28.908 -15.174 7.422 1.00 31.31 296 ASN A CA 1
ATOM 2390 C C . ASN A 1 296 ? -29.171 -15.311 8.921 1.00 31.31 296 ASN A C 1
ATOM 2392 O O . ASN A 1 296 ? -28.850 -16.378 9.487 1.00 31.31 296 ASN A O 1
#

Sequence (296 aa):
MIGLTKIRLLAILLILGISIPAFAWDCTEAHPMINQLAFEHFVARLQAGHYKERFTSMAVDNATSYQGLTFGKAPKFESGTVAKTVNASHNLSGWLERGGFDADMPEINMGFRHFYDPVYEPHYLTWQHRSFIKKNKSNYASEEAFFKSLQYRADDWNPNFEFGFKDRKIKLQPKLLRPQIDAVTWAFEHEENEHNWMQGKIAYKAAMENNTALFGKLNRSQMFGKAFRALGETMHLMADMAQPAHTRGDSHSMYEPIEKNVKADMIKKIIGARHKSLSSGRCQNLMWKKALNCQN